Protein AF-A0A7S1GT91-F1 (afdb_monomer)

Foldseek 3Di:
DEDEAEDAAEQVVQADPLDGNLVVLLVVLLVVLVVLLVCLVPPDDPDVVHNVNCQQQVHYYYHYDCLVVSCVSNVHDCPDQVSVVVVVSSVVSNVVSNVVSLVVCCVVPNHHNPPPPDCNVCVPLQVVCVVVVNDDPVSVLVCVVVVNQPCPPVPDDPVSNVVRDDLQRDDQLVLLVVLLVCQVVPPAADARAHEDQDDDPVVVVVQQVSSVVSVHPDSHRHYHYHDPDDDDHDDPDPPVVVVVVVVVVVPDDDDDDDDDDDDDDPPDD

Sequence (269 aa):
VAVCNLASIGLPMFVTDGQFDHDKLCEVTKVVTRNLNKVIDINYYPVPEARKSNMRHRPIGIGVQGLADVFMKMRMPFDSEPAKKLNREIMETIYYASCFASNELAQKLGHYESYEGSPASKGILLKELTDLGLWNSKMKNRILADKGSVQNIPEIPADVKEIYKTVWELKMRTLIDMAADRGAFIDQSQSLNLFLAAPDMAKLTSMHFYAWGKGLKTGCYYLRTRPAVDAIKFTVEHSKLVEVKEARSASATPDASARAAQRSWSDLE

Secondary structure (DSSP, 8-state):
----EEEEEEGGGGEETTEE-HHHHHHHHHHHHHHHHHHHHH---SSHHHHHHHHHH--EEEEEE-HHHHHHHTT--TTSHHHHHHHHHHHHHHHHHHHHHHHHHHHHH---TT-TTSHHHHTHHHHHHHHTT--SHHHHHHHHHTTT--TT-TTS-HHHHHHT--TTTS-HHHHHHHHHHHHTT-SS-----EEESS--HHHHHHHHHHHHHTT-S-S-S-EEE--SSPPP---S-THHHHHHHHHHHTT-PPP---------TTS--

InterPro domains:
  IPR000788 Ribonucleotide reductase large subunit, C-terminal [PF02867] (1-125)
  IPR000788 Ribonucleotide reductase large subunit, C-terminal [PR01183] (20-43)
  IPR000788 Ribonucleotide reductase large subunit, C-terminal [PR01183] (58-80)
  IPR000788 Ribonucleotide reductase large subunit, C-terminal [PR01183] (86-109)
  IPR039718 Ribonucleoside-diphosphate reductase large subunit [PTHR11573] (2-125)

Organism: Hemiselmis andersenii (NCBI:txid464988)

Solvent-accessible surface area (backbone atoms only — not comparable to full-atom values): 16158 Å² total; per-residue (Å²): 78,90,57,73,42,76,51,67,47,64,48,48,80,36,55,55,98,61,41,76,42,61,68,58,48,25,56,51,32,27,50,50,44,54,50,42,58,49,44,70,75,72,56,86,59,98,43,71,51,33,44,53,40,31,65,33,61,60,53,69,42,82,50,71,40,50,65,68,56,36,30,58,66,48,73,35,56,81,89,34,70,70,36,55,50,49,56,49,51,54,52,50,39,42,51,52,23,34,54,50,40,50,48,56,44,26,76,74,74,50,66,49,75,62,36,76,89,31,71,80,67,56,44,51,70,65,49,52,34,45,76,70,70,57,63,46,75,67,46,55,52,46,32,56,73,52,70,67,36,47,77,87,42,84,89,57,54,68,72,58,35,67,73,52,58,42,75,82,72,52,60,61,64,59,57,45,50,59,47,33,65,56,43,79,78,44,92,74,72,58,89,36,70,44,65,33,54,70,80,45,72,69,62,53,50,51,50,43,54,49,23,47,75,57,67,37,82,42,54,62,64,48,81,47,72,46,76,88,68,77,78,88,74,92,64,90,70,72,76,73,54,52,62,60,51,56,61,59,63,74,74,64,82,87,83,91,78,92,75,92,73,93,79,68,96,78,83,77,126

Structure (mmCIF, N/CA/C/O backbone):
data_AF-A0A7S1GT91-F1
#
_entry.id   AF-A0A7S1GT91-F1
#
loop_
_atom_site.group_PDB
_atom_site.id
_atom_site.type_symbol
_atom_site.label_atom_id
_atom_site.label_alt_id
_atom_site.label_comp_id
_atom_site.label_asym_id
_atom_site.label_entity_id
_atom_site.label_seq_id
_atom_site.pdbx_PDB_ins_code
_atom_site.Cartn_x
_atom_site.Cartn_y
_atom_site.Cartn_z
_atom_site.occupancy
_atom_site.B_iso_or_equiv
_atom_site.auth_seq_id
_atom_site.auth_comp_id
_atom_site.auth_asym_id
_atom_site.auth_atom_id
_atom_site.pdbx_PDB_model_num
ATOM 1 N N . VAL A 1 1 ? 14.424 2.613 -14.605 1.00 81.12 1 VAL A N 1
ATOM 2 C CA . VAL A 1 1 ? 13.443 3.697 -14.357 1.00 81.12 1 VAL A CA 1
ATOM 3 C C . VAL A 1 1 ? 12.123 3.050 -13.984 1.00 81.12 1 VAL A C 1
ATOM 5 O O . VAL A 1 1 ? 11.686 2.194 -14.739 1.00 81.12 1 VAL A O 1
ATOM 8 N N . ALA A 1 2 ? 11.531 3.372 -12.832 1.00 80.25 2 ALA A N 1
ATOM 9 C CA . ALA A 1 2 ? 10.236 2.803 -12.452 1.00 80.25 2 ALA A CA 1
ATOM 10 C C . ALA A 1 2 ? 9.109 3.398 -13.312 1.00 80.25 2 ALA A C 1
ATOM 12 O O . ALA A 1 2 ? 9.127 4.589 -13.617 1.00 80.25 2 ALA A O 1
ATOM 13 N N . VAL A 1 3 ? 8.137 2.571 -13.688 1.00 82.06 3 VAL A N 1
ATOM 14 C CA . VAL A 1 3 ? 6.946 2.958 -14.460 1.00 82.06 3 VAL A CA 1
ATOM 15 C C . VAL A 1 3 ? 5.726 2.451 -13.706 1.00 82.06 3 VAL A C 1
ATOM 17 O O . VAL A 1 3 ? 5.809 1.407 -13.073 1.00 82.06 3 VAL A O 1
ATOM 20 N N . CYS A 1 4 ? 4.610 3.174 -13.750 1.00 86.88 4 CYS A N 1
ATOM 21 C CA . CYS A 1 4 ? 3.340 2.720 -13.194 1.00 86.88 4 CYS A CA 1
ATOM 22 C C . CYS A 1 4 ? 2.216 3.028 -14.185 1.00 86.88 4 CYS A C 1
ATOM 24 O O . CYS A 1 4 ? 2.160 4.132 -14.726 1.00 86.88 4 CYS A O 1
ATOM 26 N N . ASN A 1 5 ? 1.329 2.060 -14.414 1.00 87.44 5 ASN A N 1
ATOM 27 C CA . ASN A 1 5 ? 0.155 2.230 -15.269 1.00 87.44 5 ASN A CA 1
ATOM 28 C C . ASN A 1 5 ? -1.061 2.558 -14.403 1.00 87.44 5 ASN A C 1
ATOM 30 O O . ASN A 1 5 ? -1.378 1.793 -13.490 1.00 87.44 5 ASN A O 1
ATOM 34 N N . LEU A 1 6 ? -1.729 3.678 -14.685 1.00 89.69 6 LEU A N 1
ATOM 35 C CA . LEU A 1 6 ? -2.785 4.230 -13.836 1.00 89.69 6 LEU A CA 1
ATOM 36 C C . LEU A 1 6 ? -4.164 4.145 -14.499 1.00 89.69 6 LEU A C 1
ATOM 38 O O . LEU A 1 6 ? -4.305 4.416 -15.689 1.00 89.69 6 LEU A O 1
ATOM 42 N N . ALA A 1 7 ? -5.191 3.841 -13.709 1.00 92.88 7 ALA A N 1
ATOM 43 C CA . ALA A 1 7 ? -6.596 4.048 -14.066 1.00 92.88 7 ALA A CA 1
ATOM 44 C C . ALA A 1 7 ? -7.383 4.550 -12.849 1.00 92.88 7 ALA A C 1
ATOM 46 O O . ALA A 1 7 ? -6.975 4.321 -11.711 1.00 92.88 7 ALA A O 1
ATOM 47 N N . SER A 1 8 ? -8.517 5.215 -13.081 1.00 91.88 8 SER A N 1
ATOM 48 C CA . SER A 1 8 ? -9.401 5.704 -12.018 1.00 91.88 8 SER A CA 1
ATOM 49 C C . SER A 1 8 ? -10.828 5.200 -12.205 1.00 91.88 8 SER A C 1
ATOM 51 O O . SER A 1 8 ? -11.402 5.325 -13.287 1.00 91.88 8 SER A O 1
ATOM 53 N N . ILE A 1 9 ? -11.406 4.639 -11.144 1.00 94.75 9 ILE A N 1
ATOM 54 C CA . ILE A 1 9 ? -12.776 4.126 -11.128 1.00 94.75 9 ILE A CA 1
ATOM 55 C C . ILE A 1 9 ? -13.740 5.249 -10.724 1.00 94.75 9 ILE A C 1
ATOM 57 O O . ILE A 1 9 ? -13.599 5.856 -9.661 1.00 94.75 9 ILE A O 1
ATOM 61 N N . GLY A 1 10 ? -14.734 5.523 -11.573 1.00 96.69 10 GLY A N 1
ATOM 62 C CA . GLY A 1 10 ? -15.800 6.486 -11.290 1.00 96.69 10 GLY A CA 1
ATOM 63 C C . GLY A 1 10 ? -16.817 5.925 -10.303 1.00 96.69 10 GLY A C 1
ATOM 64 O O . GLY A 1 10 ? -17.758 5.251 -10.711 1.00 96.69 10 GLY A O 1
ATOM 65 N N . LEU A 1 11 ? -16.640 6.220 -9.013 1.00 94.88 11 LEU A N 1
ATOM 66 C CA . LEU A 1 11 ? -17.465 5.668 -7.935 1.00 94.88 11 LEU A CA 1
ATOM 67 C C . LEU A 1 11 ? -18.978 5.970 -8.034 1.00 94.88 11 LEU A C 1
ATOM 69 O O . LEU A 1 11 ? -19.768 5.123 -7.620 1.00 94.88 11 LEU A O 1
ATOM 73 N N . PRO A 1 12 ? -19.433 7.107 -8.599 1.00 95.56 12 PRO A N 1
ATOM 74 C CA . PRO A 1 12 ? -20.866 7.391 -8.710 1.00 95.56 12 PRO A CA 1
ATOM 75 C C . PRO A 1 12 ? -21.654 6.393 -9.563 1.00 95.56 12 PRO A C 1
ATOM 77 O O . PRO A 1 12 ? -22.876 6.339 -9.439 1.00 95.56 12 PRO A O 1
ATOM 80 N N . MET A 1 13 ? -20.973 5.613 -10.411 1.00 96.31 13 MET A N 1
ATOM 81 C CA . MET A 1 13 ? -21.585 4.586 -11.261 1.00 96.31 13 MET A CA 1
ATOM 82 C C . MET A 1 13 ? -22.059 3.356 -10.483 1.00 96.31 13 MET A C 1
ATOM 84 O O . MET A 1 13 ? -22.807 2.553 -11.029 1.00 96.31 13 MET A O 1
ATOM 88 N N . PHE A 1 14 ? -21.626 3.204 -9.231 1.00 97.12 14 PHE A N 1
ATOM 89 C CA . PHE A 1 14 ? -22.001 2.083 -8.365 1.00 97.12 14 PHE A CA 1
ATOM 90 C C . PHE A 1 14 ? -23.089 2.471 -7.363 1.00 97.12 14 PHE A C 1
ATOM 92 O O . PHE A 1 14 ? -23.344 1.722 -6.431 1.00 97.12 14 PHE A O 1
ATOM 99 N N . VAL A 1 15 ? -23.712 3.644 -7.515 1.00 95.56 15 VAL A N 1
ATOM 100 C CA . VAL A 1 15 ? -24.823 4.063 -6.656 1.00 95.56 15 VAL A CA 1
ATOM 101 C C . VAL A 1 15 ? -26.141 3.901 -7.398 1.00 95.56 15 VAL A C 1
ATOM 103 O O . VAL A 1 15 ? -26.399 4.632 -8.357 1.00 95.56 15 VAL A O 1
ATOM 106 N N . THR A 1 16 ? -26.992 3.009 -6.895 1.00 93.25 16 THR A N 1
ATOM 107 C CA . THR A 1 16 ? -28.337 2.741 -7.422 1.00 93.25 16 THR A CA 1
ATOM 108 C C . THR A 1 16 ? -29.334 2.845 -6.276 1.00 93.25 16 THR A C 1
ATOM 110 O O . THR A 1 16 ? -29.126 2.246 -5.225 1.00 93.25 16 THR A O 1
ATOM 113 N N . ASP A 1 17 ? -30.375 3.665 -6.438 1.00 91.75 17 ASP A N 1
ATOM 114 C CA . ASP A 1 17 ? -31.446 3.858 -5.445 1.00 91.75 17 ASP A CA 1
ATOM 115 C C . ASP A 1 17 ? -30.950 4.147 -4.012 1.00 91.75 17 ASP A C 1
ATOM 117 O O . ASP A 1 17 ? -31.510 3.696 -3.015 1.00 91.75 17 ASP A O 1
ATOM 121 N N . GLY A 1 18 ? -29.861 4.919 -3.905 1.00 87.75 18 GLY A N 1
ATOM 122 C CA . GLY A 1 18 ? -29.253 5.300 -2.625 1.00 87.75 18 GLY A CA 1
ATOM 123 C C . GLY A 1 18 ? -28.401 4.210 -1.963 1.00 87.75 18 GLY A C 1
ATOM 124 O O . GLY A 1 18 ? -27.900 4.432 -0.862 1.00 87.75 18 GLY A O 1
ATOM 125 N N . GLN A 1 19 ? -28.194 3.068 -2.621 1.00 92.75 19 GLN A N 1
ATOM 126 C CA . GLN A 1 19 ? -27.323 1.982 -2.171 1.00 92.75 19 GLN A CA 1
ATOM 127 C C . GLN A 1 19 ? -26.039 1.921 -3.001 1.00 92.75 19 GLN A C 1
ATOM 129 O O . GLN A 1 19 ? -26.043 2.258 -4.184 1.00 92.75 19 GLN A O 1
ATOM 134 N N . PHE A 1 20 ? -24.939 1.495 -2.376 1.00 95.44 20 PHE A N 1
ATOM 135 C CA . PHE A 1 20 ? -23.652 1.315 -3.046 1.00 95.44 20 PHE A CA 1
ATOM 136 C C . PHE A 1 20 ? -23.430 -0.161 -3.401 1.00 95.44 20 PHE A C 1
ATOM 138 O O . PHE A 1 20 ? -23.469 -1.025 -2.526 1.00 95.44 20 PHE A O 1
ATOM 145 N N . ASP A 1 21 ? -23.166 -0.443 -4.672 1.00 97.25 21 ASP A N 1
ATOM 146 C CA . ASP A 1 21 ? -22.980 -1.786 -5.218 1.00 97.25 21 ASP A CA 1
ATOM 147 C C . ASP A 1 21 ? -21.502 -2.216 -5.161 1.00 97.25 21 ASP A C 1
ATOM 149 O O . ASP A 1 21 ? -20.688 -1.941 -6.053 1.00 97.25 21 ASP A O 1
ATOM 153 N N . HIS A 1 22 ? -21.144 -2.894 -4.068 1.00 92.06 22 HIS A N 1
ATOM 154 C CA . HIS A 1 22 ? -19.799 -3.432 -3.858 1.00 92.06 22 HIS A CA 1
ATOM 155 C C . HIS A 1 22 ? -19.465 -4.599 -4.794 1.00 92.06 22 HIS A C 1
ATOM 157 O O . HIS A 1 22 ? -18.304 -4.747 -5.188 1.00 92.06 22 HIS A O 1
ATOM 163 N N . ASP A 1 23 ? -20.456 -5.396 -5.190 1.00 92.44 23 ASP A N 1
ATOM 164 C CA . ASP A 1 23 ? -20.245 -6.544 -6.072 1.00 92.44 23 ASP A CA 1
ATOM 165 C C . ASP A 1 23 ? -19.861 -6.061 -7.470 1.00 92.44 23 ASP A C 1
ATOM 167 O O . ASP A 1 23 ? -18.847 -6.489 -8.036 1.00 92.44 23 ASP A O 1
ATOM 171 N N . LYS A 1 24 ? -20.574 -5.056 -7.986 1.00 96.94 24 LYS A N 1
ATOM 172 C CA . LYS A 1 24 ? -20.235 -4.427 -9.259 1.00 96.94 24 LYS A CA 1
ATOM 173 C C . LYS A 1 24 ? -18.894 -3.701 -9.212 1.00 96.94 24 LYS A C 1
ATOM 175 O O . LYS A 1 24 ? -18.119 -3.793 -10.170 1.00 96.94 24 LYS A O 1
ATOM 180 N N . LEU A 1 25 ? -18.572 -3.019 -8.109 1.00 96.94 25 LEU A N 1
ATOM 181 C CA . LEU A 1 25 ? -17.253 -2.405 -7.919 1.00 96.94 25 LEU A CA 1
ATOM 182 C C . LEU A 1 25 ? -16.132 -3.456 -7.963 1.00 96.94 25 LEU A C 1
ATOM 184 O O . LEU A 1 25 ? -15.092 -3.232 -8.595 1.00 96.94 25 LEU A O 1
ATOM 188 N N . CYS A 1 26 ? -16.346 -4.606 -7.322 1.00 90.56 26 CYS A N 1
ATOM 189 C CA . CYS A 1 26 ? -15.425 -5.737 -7.336 1.00 90.56 26 CYS A CA 1
ATOM 190 C C . CYS A 1 26 ? -15.213 -6.261 -8.766 1.00 90.56 26 CYS A C 1
ATOM 192 O O . CYS A 1 26 ? -14.070 -6.362 -9.219 1.00 90.56 26 CYS A O 1
ATOM 194 N N . GLU A 1 27 ? -16.291 -6.521 -9.515 1.00 96.44 27 GLU A N 1
ATOM 195 C CA . GLU A 1 27 ? -16.220 -6.957 -10.916 1.00 96.44 27 GLU A CA 1
ATOM 196 C C . GLU A 1 27 ? -15.420 -5.986 -11.789 1.00 96.44 27 GLU A C 1
ATOM 198 O O . GLU A 1 27 ? -14.489 -6.392 -12.495 1.00 96.44 27 GLU A O 1
ATOM 203 N N . VAL A 1 28 ? -15.752 -4.693 -11.721 1.00 97.94 28 VAL A N 1
ATOM 204 C CA . VAL A 1 28 ? -15.101 -3.658 -12.532 1.00 97.94 28 VAL A CA 1
ATOM 205 C C . VAL A 1 28 ? -13.631 -3.524 -12.155 1.00 97.94 28 VAL A C 1
ATOM 207 O O . VAL A 1 28 ? -12.779 -3.443 -13.040 1.00 97.94 28 VAL A O 1
ATOM 210 N N . THR A 1 29 ? -13.299 -3.582 -10.865 1.00 96.12 29 THR A N 1
ATOM 211 C CA . THR A 1 29 ? -11.906 -3.509 -10.416 1.00 96.12 29 THR A CA 1
ATOM 212 C C . THR A 1 29 ? -11.090 -4.685 -10.949 1.00 96.12 29 THR A C 1
ATOM 214 O O . THR A 1 29 ? -9.989 -4.471 -11.454 1.00 96.12 29 THR A O 1
ATOM 217 N N . LYS A 1 30 ? -11.635 -5.912 -10.949 1.00 96.56 30 LYS A N 1
ATOM 218 C CA . LYS A 1 30 ? -10.963 -7.072 -11.566 1.00 96.56 30 LYS A CA 1
ATOM 219 C C . LYS A 1 30 ? -10.689 -6.842 -13.056 1.00 96.56 30 LYS A C 1
ATOM 221 O O . LYS A 1 30 ? -9.624 -7.210 -13.551 1.00 96.56 30 LYS A O 1
ATOM 226 N N . VAL A 1 31 ? -11.625 -6.232 -13.787 1.00 98.19 31 VAL A N 1
ATOM 227 C CA . VAL A 1 31 ? -11.424 -5.866 -15.202 1.00 98.19 31 VAL A CA 1
ATOM 228 C C . VAL A 1 31 ? -10.312 -4.825 -15.346 1.00 98.19 31 VAL A C 1
ATOM 230 O O . VAL A 1 31 ? -9.402 -5.024 -16.151 1.00 98.19 31 VAL A O 1
ATOM 233 N N . VAL A 1 32 ? -10.330 -3.762 -14.538 1.00 97.75 32 VAL A N 1
ATOM 234 C CA . VAL A 1 32 ? -9.299 -2.711 -14.548 1.00 97.75 32 VAL A CA 1
ATOM 235 C C . VAL A 1 32 ? -7.914 -3.288 -14.249 1.00 97.75 32 VAL A C 1
ATOM 237 O O . VAL A 1 32 ? -6.975 -3.002 -14.988 1.00 97.75 32 VAL A O 1
ATOM 240 N N . THR A 1 33 ? -7.780 -4.163 -13.247 1.00 96.25 33 THR A N 1
ATOM 241 C CA . THR A 1 33 ? -6.522 -4.861 -12.935 1.00 96.25 33 THR A CA 1
ATOM 242 C C . THR A 1 33 ? -5.977 -5.622 -14.142 1.00 96.25 33 THR A C 1
ATOM 244 O O . THR A 1 33 ? -4.800 -5.489 -14.480 1.00 96.25 33 THR A O 1
ATOM 247 N N . ARG A 1 34 ? -6.828 -6.384 -14.842 1.00 98.00 34 ARG A N 1
ATOM 248 C CA . ARG A 1 34 ? -6.418 -7.131 -16.042 1.00 98.00 34 ARG A CA 1
ATOM 249 C C . ARG A 1 34 ? -6.035 -6.203 -17.191 1.00 98.00 34 ARG A C 1
ATOM 251 O O . ARG A 1 34 ? -5.061 -6.482 -17.887 1.00 98.00 34 ARG A O 1
ATOM 258 N N . ASN A 1 35 ? -6.763 -5.105 -17.377 1.00 97.88 35 ASN A N 1
ATOM 259 C CA . ASN A 1 35 ? -6.459 -4.118 -18.410 1.00 97.88 35 ASN A CA 1
ATOM 260 C C . ASN A 1 35 ? -5.109 -3.44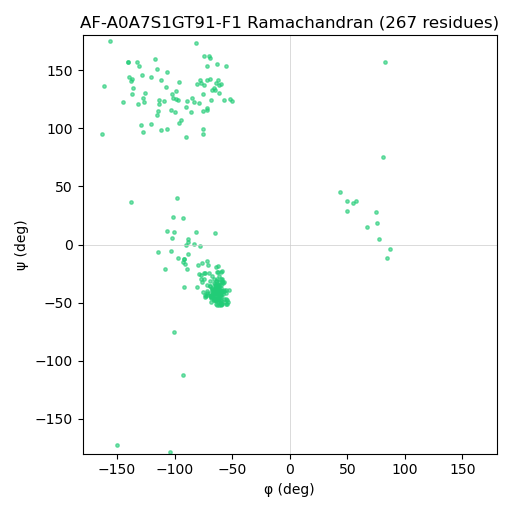7 -18.150 1.00 97.88 35 ASN A C 1
ATOM 262 O O . ASN A 1 35 ? -4.269 -3.428 -19.043 1.00 97.88 35 ASN A O 1
ATOM 266 N N . LEU A 1 36 ? -4.858 -2.979 -16.926 1.00 95.88 36 LEU A N 1
ATOM 267 C CA . LEU A 1 36 ? -3.579 -2.370 -16.559 1.00 95.88 36 LEU A CA 1
ATOM 268 C C . LEU A 1 36 ? -2.412 -3.356 -16.688 1.00 95.88 36 LEU A C 1
ATOM 270 O O . LEU A 1 36 ? -1.341 -2.960 -17.144 1.00 95.88 36 LEU A O 1
ATOM 274 N N . ASN A 1 37 ? -2.618 -4.642 -16.373 1.00 96.75 37 ASN A N 1
ATOM 275 C CA . ASN A 1 37 ? -1.595 -5.655 -16.625 1.00 96.75 37 ASN A CA 1
ATOM 276 C C . ASN A 1 37 ? -1.297 -5.820 -18.126 1.00 96.75 37 ASN A C 1
ATOM 278 O O . ASN A 1 37 ? -0.132 -5.924 -18.487 1.00 96.75 37 ASN A O 1
ATOM 282 N N . LYS A 1 38 ? -2.315 -5.796 -18.999 1.00 97.31 38 LYS A N 1
ATOM 283 C CA . LYS A 1 38 ? -2.116 -5.832 -20.462 1.00 97.31 38 LYS A CA 1
ATOM 284 C C . LYS A 1 38 ? -1.391 -4.590 -20.979 1.00 97.31 38 LYS A C 1
ATOM 286 O O . LYS A 1 38 ? -0.580 -4.707 -21.891 1.00 97.31 38 LYS A O 1
ATOM 291 N N . VAL A 1 39 ? -1.656 -3.415 -20.395 1.00 96.94 39 VAL A N 1
ATOM 292 C CA . VAL A 1 39 ? -0.964 -2.167 -20.763 1.00 96.94 39 VAL A CA 1
ATOM 293 C C . VAL A 1 39 ? 0.546 -2.317 -20.593 1.00 96.94 39 VAL A C 1
ATOM 295 O O . VAL A 1 39 ? 1.278 -1.883 -21.473 1.00 96.94 39 VAL A O 1
ATOM 298 N N . ILE A 1 40 ? 1.027 -2.997 -19.543 1.00 95.00 40 ILE A N 1
ATOM 299 C CA . ILE A 1 40 ? 2.468 -3.265 -19.356 1.00 95.00 40 ILE A CA 1
ATOM 300 C C . ILE A 1 40 ? 3.084 -3.914 -20.603 1.00 95.00 40 ILE A C 1
ATOM 302 O O . ILE A 1 40 ? 4.201 -3.558 -20.984 1.00 95.00 40 ILE A O 1
ATOM 306 N N . ASP A 1 41 ? 2.361 -4.824 -21.252 1.00 95.88 41 ASP A N 1
ATOM 307 C CA . ASP A 1 41 ? 2.880 -5.599 -22.377 1.00 95.88 41 ASP A CA 1
ATOM 308 C C . ASP A 1 41 ? 2.852 -4.819 -23.698 1.00 95.88 41 ASP A C 1
ATOM 310 O O . ASP A 1 41 ? 3.783 -4.934 -24.494 1.00 95.88 41 ASP A O 1
ATOM 314 N N . ILE A 1 42 ? 1.816 -4.003 -23.918 1.00 96.25 42 ILE A N 1
ATOM 315 C CA . ILE A 1 42 ? 1.628 -3.251 -25.172 1.00 96.25 42 ILE A CA 1
ATOM 316 C C . ILE A 1 42 ? 2.241 -1.846 -25.152 1.00 96.25 42 ILE A C 1
ATOM 318 O O . ILE A 1 42 ? 2.306 -1.195 -26.193 1.00 96.25 42 ILE A O 1
ATOM 322 N N . ASN A 1 43 ? 2.642 -1.344 -23.980 1.00 94.12 43 ASN A N 1
ATOM 323 C CA . ASN A 1 43 ? 3.128 0.023 -23.843 1.00 94.12 43 ASN A CA 1
ATOM 324 C C . ASN A 1 43 ? 4.420 0.250 -24.645 1.00 94.12 43 ASN A C 1
ATOM 326 O O . ASN A 1 43 ? 5.343 -0.568 -24.622 1.00 94.12 43 ASN A O 1
ATOM 330 N N . TYR A 1 44 ? 4.519 1.411 -25.292 1.00 95.50 44 TYR A N 1
ATOM 331 C CA . TYR A 1 44 ? 5.775 1.884 -25.863 1.00 95.50 44 TYR A CA 1
ATOM 332 C C . TYR A 1 44 ? 6.646 2.469 -24.747 1.00 95.50 44 TYR A C 1
ATOM 334 O O . TYR A 1 44 ? 6.245 3.405 -24.055 1.00 95.50 44 TYR A O 1
ATOM 342 N N . TYR A 1 45 ? 7.847 1.919 -24.564 1.00 95.69 45 TYR A N 1
ATOM 343 C CA . TYR A 1 45 ? 8.792 2.381 -23.550 1.00 95.69 45 TYR A CA 1
ATOM 344 C C . TYR A 1 45 ? 9.852 3.278 -24.196 1.00 95.69 45 TYR A C 1
ATOM 346 O O . TYR A 1 45 ? 10.662 2.762 -24.966 1.00 95.69 45 TYR A O 1
ATOM 354 N N . PRO A 1 46 ? 9.908 4.584 -23.862 1.00 93.25 46 PRO A N 1
ATOM 355 C CA . PRO A 1 46 ? 10.863 5.511 -24.473 1.00 93.25 46 PRO A CA 1
ATOM 356 C C . PRO A 1 46 ? 12.329 5.172 -24.185 1.00 93.25 46 PRO A C 1
ATOM 358 O O . PRO A 1 46 ? 13.210 5.584 -24.932 1.00 93.25 46 PRO A O 1
ATOM 361 N N . VAL A 1 47 ? 12.589 4.443 -23.093 1.00 94.19 47 VAL A N 1
ATOM 362 C CA . VAL A 1 47 ? 13.933 4.038 -22.663 1.00 94.19 47 VAL A CA 1
ATOM 363 C C . VAL A 1 47 ? 13.947 2.568 -22.210 1.00 94.19 47 VAL A C 1
ATOM 365 O O . VAL A 1 47 ? 12.983 2.102 -21.581 1.00 94.19 47 VAL A O 1
ATOM 368 N N . PRO A 1 48 ? 15.013 1.800 -22.499 1.00 94.81 48 PRO A N 1
ATOM 369 C CA . PRO A 1 48 ? 15.078 0.367 -22.195 1.00 94.81 48 PRO A CA 1
ATOM 370 C C . PRO A 1 48 ? 15.013 0.059 -20.690 1.00 94.81 48 PRO A C 1
ATOM 372 O O . PRO A 1 48 ? 14.460 -0.966 -20.286 1.00 94.81 48 PRO A O 1
ATOM 375 N N . GLU A 1 49 ? 15.495 0.958 -19.832 1.00 93.94 49 GLU A N 1
ATOM 376 C CA . GLU A 1 49 ? 15.462 0.835 -18.372 1.00 93.94 49 GLU A CA 1
ATOM 377 C C . GLU A 1 49 ? 14.038 0.900 -17.813 1.00 93.94 49 GLU A C 1
ATOM 379 O O . GLU A 1 49 ? 13.777 0.365 -16.732 1.00 93.94 49 GLU A O 1
ATOM 384 N N . ALA A 1 50 ? 13.131 1.583 -18.518 1.00 91.00 50 ALA A N 1
ATOM 385 C CA . ALA A 1 50 ? 11.714 1.650 -18.180 1.00 91.00 50 ALA A CA 1
ATOM 386 C C . ALA A 1 50 ? 11.028 0.320 -18.513 1.00 91.00 50 ALA A C 1
ATOM 388 O O . ALA A 1 50 ? 10.344 -0.248 -17.660 1.00 91.00 50 ALA A O 1
ATOM 389 N N . ARG A 1 51 ? 11.306 -0.238 -19.702 1.00 94.62 51 ARG A N 1
ATOM 390 C CA . ARG A 1 51 ? 10.817 -1.568 -20.099 1.00 94.62 51 ARG A CA 1
ATOM 391 C C . ARG A 1 51 ? 11.313 -2.649 -19.143 1.00 94.62 51 ARG A C 1
ATOM 393 O O . ARG A 1 51 ? 10.514 -3.436 -18.648 1.00 94.62 51 ARG A O 1
ATOM 400 N N . LYS A 1 52 ? 12.617 -2.661 -18.841 1.00 94.25 52 LYS A N 1
ATOM 401 C CA . LYS A 1 52 ? 13.229 -3.633 -17.920 1.00 94.25 52 LYS A CA 1
ATOM 402 C C . LYS A 1 52 ? 12.563 -3.601 -16.544 1.00 94.25 52 LYS A C 1
ATOM 404 O O . LYS A 1 52 ? 12.223 -4.647 -16.005 1.00 94.25 52 LYS A O 1
ATOM 409 N N . SER A 1 53 ? 12.350 -2.408 -15.987 1.00 92.88 53 SER A N 1
ATOM 410 C CA . SER A 1 53 ? 11.709 -2.259 -14.677 1.00 92.88 53 SER A CA 1
ATOM 411 C C . SER A 1 53 ? 10.248 -2.717 -14.693 1.00 92.88 53 SER A C 1
ATOM 413 O O . SER A 1 53 ? 9.849 -3.498 -13.828 1.00 92.88 53 SER A O 1
ATOM 415 N N . ASN A 1 54 ? 9.461 -2.283 -15.685 1.00 92.81 54 ASN A N 1
ATOM 416 C CA . ASN A 1 54 ? 8.031 -2.589 -15.726 1.00 92.81 54 ASN A CA 1
ATOM 417 C C . ASN A 1 54 ? 7.763 -4.076 -15.994 1.00 92.81 54 ASN A C 1
ATOM 419 O O . ASN A 1 54 ? 6.857 -4.647 -15.399 1.00 92.81 54 ASN A O 1
ATOM 423 N N . MET A 1 55 ? 8.590 -4.733 -16.814 1.00 94.50 55 MET A N 1
ATOM 424 C CA . MET A 1 55 ? 8.478 -6.177 -17.060 1.00 94.50 55 MET A CA 1
ATOM 425 C C . MET A 1 55 ? 8.867 -7.014 -15.835 1.00 94.50 55 MET A C 1
ATOM 427 O O . MET A 1 55 ? 8.227 -8.028 -15.568 1.00 94.50 55 MET A O 1
ATOM 431 N N . ARG A 1 56 ? 9.867 -6.570 -15.059 1.00 91.50 56 ARG A N 1
ATOM 432 C CA . ARG A 1 56 ? 10.349 -7.279 -13.861 1.00 91.50 56 ARG A CA 1
ATOM 433 C C . ARG A 1 56 ? 9.371 -7.209 -12.685 1.00 91.50 56 ARG A C 1
ATOM 435 O O . ARG A 1 56 ? 9.190 -8.194 -11.973 1.00 91.50 56 ARG A O 1
ATOM 442 N N . HIS A 1 57 ? 8.777 -6.038 -12.455 1.00 88.38 57 HIS A N 1
ATOM 443 C CA . HIS A 1 57 ? 7.987 -5.759 -11.245 1.00 88.38 57 HIS A CA 1
ATOM 444 C C . HIS A 1 57 ? 6.480 -5.671 -11.490 1.00 88.38 57 HIS A C 1
ATOM 446 O O . HIS A 1 57 ? 5.702 -5.786 -10.548 1.00 88.38 57 HIS A O 1
ATOM 452 N N . ARG A 1 58 ? 6.076 -5.424 -12.739 1.00 95.44 58 ARG A N 1
ATOM 453 C CA . ARG A 1 58 ? 4.687 -5.298 -13.199 1.00 95.44 58 ARG A CA 1
ATOM 454 C C . ARG A 1 58 ? 3.747 -4.460 -12.301 1.00 95.44 58 ARG A C 1
ATOM 456 O O . ARG A 1 58 ? 2.622 -4.889 -12.043 1.00 95.44 58 ARG A O 1
ATOM 463 N N . PRO A 1 59 ? 4.160 -3.273 -11.810 1.00 88.31 59 PRO A N 1
ATOM 464 C CA . PRO A 1 59 ? 3.318 -2.440 -10.955 1.00 88.31 59 PRO A CA 1
ATOM 465 C C . PRO A 1 59 ? 2.132 -1.826 -11.719 1.00 88.31 59 PRO A C 1
ATOM 467 O O . PRO A 1 59 ? 2.250 -1.370 -12.860 1.00 88.31 59 PRO A O 1
ATOM 470 N N . ILE A 1 60 ? 0.988 -1.745 -11.041 1.00 90.75 60 ILE A N 1
ATOM 471 C CA . ILE A 1 60 ? -0.222 -1.061 -11.513 1.00 90.75 60 ILE A CA 1
ATOM 472 C C . ILE A 1 60 ? -0.760 -0.138 -10.415 1.00 90.75 60 ILE A C 1
ATOM 474 O O . ILE A 1 60 ? -0.552 -0.397 -9.229 1.00 90.75 60 ILE A O 1
ATOM 478 N N . GLY A 1 61 ? -1.472 0.920 -10.798 1.00 87.00 61 GLY A N 1
ATOM 479 C CA . GLY A 1 61 ? -2.134 1.837 -9.874 1.00 87.00 61 GLY A CA 1
ATOM 480 C C . GLY A 1 61 ? -3.611 2.004 -10.213 1.00 87.00 61 GLY A C 1
ATOM 481 O O . GLY A 1 61 ? -3.966 2.410 -11.318 1.00 87.00 61 GLY A O 1
ATOM 482 N N . ILE A 1 62 ? -4.477 1.706 -9.247 1.00 90.38 62 ILE A N 1
ATOM 483 C CA . ILE A 1 62 ? -5.927 1.879 -9.369 1.00 90.38 62 ILE A CA 1
ATOM 484 C C . ILE A 1 62 ? -6.348 2.961 -8.379 1.00 90.38 62 ILE A C 1
ATOM 486 O O . ILE A 1 62 ? -6.200 2.796 -7.170 1.00 90.38 62 ILE A O 1
ATOM 490 N N . GLY A 1 63 ? -6.827 4.081 -8.909 1.00 84.31 63 GLY A N 1
ATOM 491 C CA . GLY A 1 63 ? -7.399 5.188 -8.154 1.00 84.31 63 GLY A CA 1
ATOM 492 C C . GLY A 1 63 ? -8.923 5.217 -8.236 1.00 84.31 63 GLY A C 1
ATOM 493 O O . GLY A 1 63 ? -9.558 4.383 -8.884 1.00 84.31 63 GLY A O 1
ATOM 494 N N . VAL A 1 64 ? -9.508 6.225 -7.596 1.00 87.50 64 VAL A N 1
ATOM 495 C CA . VAL A 1 64 ? -10.949 6.487 -7.612 1.00 87.50 64 VAL A CA 1
ATOM 496 C C . VAL A 1 64 ? -11.224 7.959 -7.883 1.00 87.50 64 VAL A C 1
ATOM 498 O O . VAL A 1 64 ? -10.385 8.820 -7.619 1.00 87.50 64 VAL A O 1
ATOM 501 N N . GLN A 1 65 ? -12.421 8.250 -8.377 1.00 86.62 65 GLN A N 1
ATOM 502 C CA . GLN A 1 65 ? -12.937 9.604 -8.562 1.00 86.62 65 GLN A CA 1
ATOM 503 C C . GLN A 1 65 ? -14.424 9.665 -8.191 1.00 86.62 65 GLN A C 1
ATOM 505 O O . GLN A 1 65 ? -15.116 8.646 -8.213 1.00 86.62 65 GLN A O 1
ATOM 510 N N . GLY A 1 66 ? -14.911 10.860 -7.846 1.00 84.62 66 GLY A N 1
ATOM 511 C CA . GLY A 1 66 ? -16.325 11.098 -7.530 1.00 84.62 66 GLY A CA 1
ATOM 512 C C . GLY A 1 66 ? -16.784 10.588 -6.158 1.00 84.62 66 GLY A C 1
ATOM 513 O O . GLY A 1 66 ? -17.945 10.231 -5.995 1.00 84.62 66 GLY A O 1
ATOM 514 N N . LEU A 1 67 ? -15.895 10.515 -5.158 1.00 81.38 67 LEU A N 1
ATOM 515 C CA . LEU A 1 67 ? -16.275 10.087 -3.800 1.00 81.38 67 LEU A CA 1
ATOM 516 C C . LEU A 1 67 ? -17.273 11.056 -3.137 1.00 81.38 67 LEU A C 1
ATOM 518 O O . LEU A 1 67 ? -18.207 10.620 -2.471 1.00 81.38 67 LEU A O 1
ATOM 522 N N . ALA A 1 68 ? -17.101 12.365 -3.342 1.00 66.25 68 ALA A N 1
ATOM 523 C CA . ALA A 1 68 ? -18.034 13.368 -2.830 1.00 66.25 68 ALA A CA 1
ATOM 524 C C . ALA A 1 68 ? -19.436 13.186 -3.436 1.00 66.25 68 ALA A C 1
ATOM 526 O O . ALA A 1 68 ? -20.428 13.187 -2.711 1.00 66.25 68 ALA A O 1
ATOM 527 N N . ASP A 1 69 ? -19.509 12.950 -4.746 1.00 78.31 69 ASP A N 1
ATOM 528 C CA . ASP A 1 69 ? -20.746 12.698 -5.484 1.00 78.31 69 ASP A CA 1
ATOM 529 C C . ASP A 1 69 ? -21.468 11.433 -4.998 1.00 78.31 69 ASP A C 1
ATOM 531 O O . ASP A 1 69 ? -22.696 11.417 -4.928 1.00 78.31 69 ASP A O 1
ATOM 535 N N . VAL A 1 70 ? -20.727 10.383 -4.620 1.00 87.50 70 VAL A N 1
ATOM 536 C CA . VAL A 1 70 ? -21.297 9.185 -3.980 1.00 87.50 70 VAL A CA 1
ATOM 537 C C . VAL A 1 70 ? -21.999 9.556 -2.682 1.00 87.50 70 VAL A C 1
ATOM 539 O O . VAL A 1 70 ? -23.168 9.220 -2.505 1.00 87.50 70 VAL A O 1
ATOM 542 N N . PHE A 1 71 ? -21.328 10.290 -1.793 1.00 80.81 71 PHE A N 1
ATOM 543 C CA . PHE A 1 71 ? -21.935 10.694 -0.526 1.00 80.81 71 PHE A CA 1
ATOM 544 C C . PHE A 1 71 ? -23.150 11.599 -0.735 1.00 80.81 71 PHE A C 1
ATOM 546 O O . PHE A 1 71 ? -24.169 11.408 -0.076 1.00 80.81 71 PHE A O 1
ATOM 553 N N . MET A 1 72 ? -23.104 12.508 -1.713 1.00 75.38 72 MET A N 1
ATOM 554 C CA . MET A 1 72 ? -24.261 13.327 -2.084 1.00 75.38 72 MET A CA 1
ATOM 555 C C . MET A 1 72 ? -25.435 12.472 -2.581 1.00 75.38 72 MET A C 1
ATOM 557 O O . MET A 1 72 ? -26.560 12.642 -2.104 1.00 75.38 72 MET A O 1
ATOM 561 N N . LYS A 1 73 ? -25.184 11.520 -3.491 1.00 85.12 73 LYS A N 1
ATOM 562 C CA . LYS A 1 73 ? -26.201 10.590 -4.019 1.00 85.12 73 LYS A CA 1
ATOM 563 C C . LYS A 1 73 ? -26.808 9.712 -2.926 1.00 85.12 73 LYS A C 1
ATOM 565 O O . LYS A 1 73 ? -28.001 9.430 -2.968 1.00 85.12 73 LYS A O 1
ATOM 570 N N . MET A 1 74 ? -26.010 9.329 -1.936 1.00 89.50 74 MET A N 1
ATOM 571 C CA . MET A 1 74 ? -26.439 8.520 -0.793 1.00 89.50 74 MET A CA 1
ATOM 572 C C . MET A 1 74 ? -26.970 9.353 0.382 1.00 89.50 74 MET A C 1
ATOM 574 O O . MET A 1 74 ? -27.283 8.795 1.430 1.00 89.50 74 MET A O 1
ATOM 578 N N . ARG A 1 75 ? -27.084 10.683 0.223 1.00 89.69 75 ARG A N 1
ATOM 579 C CA . ARG A 1 75 ? -27.538 11.624 1.265 1.00 89.69 75 ARG A CA 1
ATOM 580 C C . ARG A 1 75 ? -26.728 11.523 2.567 1.00 89.69 75 ARG A C 1
ATOM 582 O O . ARG A 1 75 ? -27.264 11.700 3.657 1.00 89.69 75 ARG A O 1
ATOM 589 N N . MET A 1 76 ? -25.428 11.269 2.451 1.00 84.94 76 MET A N 1
ATOM 590 C CA . MET A 1 76 ? -24.497 11.174 3.573 1.00 84.94 76 MET A CA 1
ATOM 591 C C . MET A 1 76 ? -23.679 12.468 3.698 1.00 84.94 76 MET A C 1
ATOM 593 O O . MET A 1 76 ? -23.024 12.864 2.732 1.00 84.94 76 MET A O 1
ATOM 597 N N . PRO A 1 77 ? -23.646 13.125 4.872 1.00 76.69 77 PRO A N 1
ATOM 598 C CA . PRO A 1 77 ? -22.639 14.144 5.149 1.00 76.69 77 PRO A CA 1
ATOM 599 C C . PRO A 1 77 ? -21.241 13.528 5.050 1.00 76.69 77 PRO A C 1
ATOM 601 O O . PRO A 1 77 ? -21.018 12.411 5.523 1.00 76.69 77 PRO A O 1
ATOM 604 N N . PHE A 1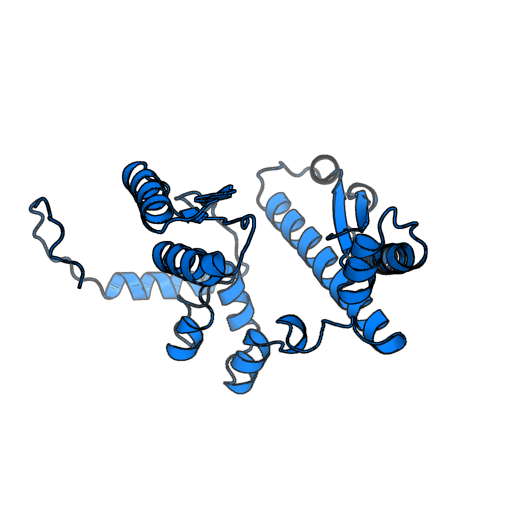 78 ? -20.299 14.241 4.436 1.00 64.06 78 PHE A N 1
ATOM 605 C CA . PHE A 1 78 ? -18.956 13.722 4.147 1.00 64.06 78 PHE A CA 1
ATOM 606 C C . PHE A 1 78 ? -18.204 13.283 5.419 1.00 64.06 78 PHE A C 1
ATOM 608 O O . PHE A 1 78 ? -17.424 12.333 5.404 1.00 64.06 78 PHE A O 1
ATOM 615 N N . ASP A 1 79 ? -18.456 13.963 6.535 1.00 70.88 79 ASP A N 1
ATOM 616 C CA . ASP A 1 79 ? -17.864 13.740 7.854 1.00 70.88 79 ASP A CA 1
ATOM 617 C C . ASP A 1 79 ? -18.653 12.756 8.740 1.00 70.88 79 ASP A C 1
ATOM 619 O O . ASP A 1 79 ? -18.219 12.440 9.853 1.00 70.88 79 ASP A O 1
ATOM 623 N N . SER A 1 80 ? -19.775 12.226 8.243 1.00 73.75 80 SER A N 1
ATOM 624 C CA . SER A 1 80 ? -20.622 11.282 8.974 1.00 73.75 80 SER A CA 1
ATOM 625 C C . SER A 1 80 ? -19.989 9.892 9.108 1.00 73.75 80 SER A C 1
ATOM 627 O O . SER A 1 80 ? -19.198 9.444 8.274 1.00 73.75 80 SER A O 1
ATOM 629 N N . GLU A 1 81 ? -20.370 9.156 10.153 1.00 83.62 81 GLU A N 1
ATOM 630 C CA . GLU A 1 81 ? -19.915 7.774 10.353 1.00 83.62 81 GLU A CA 1
ATOM 631 C C . GLU A 1 81 ? -20.295 6.817 9.210 1.00 83.62 81 GLU A C 1
ATOM 633 O O . GLU A 1 81 ? -19.435 6.033 8.797 1.00 83.62 81 GLU A O 1
ATOM 638 N N . PRO A 1 82 ? -21.505 6.896 8.616 1.00 79.19 82 PRO A N 1
ATOM 639 C CA . PRO A 1 82 ? -21.831 6.138 7.410 1.00 79.19 82 PRO A CA 1
ATOM 640 C C . PRO A 1 82 ? -20.892 6.433 6.231 1.00 79.19 82 PRO A C 1
ATOM 642 O O . PRO A 1 82 ? -20.422 5.492 5.594 1.00 79.19 82 PRO A O 1
ATOM 645 N N . ALA A 1 83 ? -20.537 7.701 5.985 1.00 72.00 83 ALA A N 1
ATOM 646 C CA . ALA A 1 83 ? -19.595 8.067 4.922 1.00 72.00 83 ALA A CA 1
ATOM 647 C C . ALA A 1 83 ? -18.182 7.514 5.185 1.00 72.00 83 ALA A C 1
ATOM 649 O O . ALA A 1 83 ? -17.537 6.970 4.284 1.00 72.00 83 ALA A O 1
ATOM 650 N N . LYS A 1 84 ? -17.709 7.566 6.440 1.00 71.88 84 LYS A N 1
ATOM 651 C CA . LYS A 1 84 ? -16.421 6.970 6.846 1.00 71.88 84 LYS A CA 1
ATOM 652 C C . LYS A 1 84 ? -16.404 5.450 6.675 1.00 71.88 84 LYS A C 1
ATOM 654 O O . LYS A 1 84 ? -15.378 4.899 6.260 1.00 71.88 84 LYS A O 1
ATOM 659 N N . LYS A 1 85 ? -17.509 4.776 7.013 1.00 79.69 85 LYS A N 1
ATOM 660 C CA . LYS A 1 85 ? -17.689 3.327 6.836 1.00 79.69 85 LYS A CA 1
ATOM 661 C C . LYS A 1 85 ? -17.650 2.966 5.353 1.00 79.69 85 LYS A C 1
ATOM 663 O O . LYS A 1 85 ? -16.792 2.179 4.961 1.00 79.69 85 LYS A O 1
ATOM 668 N N . LEU A 1 86 ? -18.457 3.637 4.535 1.00 79.12 86 LEU A N 1
ATOM 669 C CA . LEU A 1 86 ? -18.517 3.404 3.095 1.00 79.12 86 LEU A CA 1
ATOM 670 C C . LEU A 1 86 ? -17.170 3.657 2.403 1.00 79.12 86 LEU A C 1
ATOM 672 O O . LEU A 1 86 ? -16.726 2.844 1.599 1.00 79.12 86 LEU A O 1
ATOM 676 N N . ASN A 1 87 ? -16.457 4.732 2.759 1.00 78.81 87 ASN A N 1
ATOM 677 C CA . ASN A 1 87 ? -15.107 4.985 2.244 1.00 78.81 87 ASN A CA 1
ATOM 678 C C . ASN A 1 87 ? -14.154 3.804 2.500 1.00 78.81 87 ASN A C 1
ATOM 680 O O . ASN A 1 87 ? -13.366 3.435 1.630 1.00 78.81 87 ASN A O 1
ATOM 684 N N . ARG A 1 88 ? -14.220 3.201 3.695 1.00 74.12 88 ARG A N 1
ATOM 685 C CA . ARG A 1 88 ? -13.399 2.034 4.037 1.00 74.12 88 ARG A CA 1
ATOM 686 C C . ARG A 1 88 ? -13.790 0.821 3.200 1.00 74.12 88 ARG A C 1
ATOM 688 O O . ARG A 1 88 ? -12.905 0.171 2.655 1.00 74.12 88 ARG A O 1
ATOM 695 N N . GLU A 1 89 ? -15.086 0.553 3.084 1.00 78.88 89 GLU A N 1
ATOM 696 C CA . GLU A 1 89 ? -15.621 -0.593 2.344 1.00 78.88 89 GLU A CA 1
ATOM 697 C C . GLU A 1 89 ? -15.289 -0.498 0.846 1.00 78.88 89 GLU A C 1
ATOM 699 O O . GLU A 1 89 ? -14.896 -1.494 0.241 1.00 78.88 89 GLU A O 1
ATOM 704 N N . ILE A 1 90 ? -15.346 0.701 0.253 1.00 83.75 90 ILE A N 1
ATOM 705 C CA . ILE A 1 90 ? -14.934 0.949 -1.140 1.00 83.75 90 ILE A CA 1
ATOM 706 C C . ILE A 1 90 ? -13.462 0.574 -1.339 1.00 83.75 90 ILE A C 1
ATOM 708 O O . ILE A 1 90 ? -13.128 -0.185 -2.250 1.00 83.75 90 ILE A O 1
ATOM 712 N N . MET A 1 91 ? -12.575 1.074 -0.474 1.00 81.62 91 MET A N 1
ATOM 713 C CA . MET A 1 91 ? -11.137 0.811 -0.589 1.00 81.62 91 MET A CA 1
ATOM 714 C C . MET A 1 91 ? -10.794 -0.661 -0.324 1.00 81.62 91 MET A C 1
ATOM 716 O O . MET A 1 91 ? -9.948 -1.223 -1.020 1.00 81.62 91 MET A O 1
ATOM 720 N N . GLU A 1 92 ? -11.468 -1.303 0.637 1.00 70.88 92 GLU A N 1
ATOM 721 C CA . GLU A 1 92 ? -11.328 -2.740 0.910 1.00 70.88 92 GLU A CA 1
ATOM 722 C C . GLU A 1 92 ? -11.746 -3.576 -0.305 1.00 70.88 92 GLU A C 1
ATOM 724 O O . GLU A 1 92 ? -11.006 -4.470 -0.719 1.00 70.88 92 GLU A O 1
ATOM 729 N N . THR A 1 93 ? -12.875 -3.225 -0.929 1.00 79.56 93 THR A N 1
ATOM 730 C CA . THR A 1 93 ? -13.385 -3.892 -2.135 1.00 79.56 93 THR A CA 1
ATOM 731 C C . THR A 1 93 ? -12.378 -3.805 -3.281 1.00 79.56 93 THR A C 1
ATOM 733 O O . THR A 1 93 ? -12.060 -4.820 -3.902 1.00 79.56 93 THR A O 1
ATOM 736 N N . ILE A 1 94 ? -11.831 -2.611 -3.543 1.00 79.75 94 ILE A N 1
ATOM 737 C CA . ILE A 1 94 ? -10.851 -2.394 -4.618 1.00 79.75 94 ILE A CA 1
ATOM 738 C C . ILE A 1 94 ? -9.571 -3.191 -4.355 1.00 79.75 94 ILE A C 1
ATOM 740 O O . ILE A 1 94 ? -9.075 -3.883 -5.247 1.00 79.75 94 ILE A O 1
ATOM 744 N N . TYR A 1 95 ? -9.042 -3.133 -3.130 1.00 74.44 95 TYR A N 1
ATOM 745 C CA . TYR A 1 95 ? -7.823 -3.855 -2.778 1.00 74.44 95 TYR A CA 1
ATOM 746 C C . TYR A 1 95 ? -8.006 -5.366 -2.944 1.00 74.44 95 TYR A C 1
ATOM 748 O O . TYR A 1 95 ? -7.252 -5.992 -3.693 1.00 74.44 95 TYR A O 1
ATOM 756 N N . TYR A 1 96 ? -9.057 -5.931 -2.341 1.00 79.38 96 TYR A N 1
ATOM 757 C CA . TYR A 1 96 ? -9.391 -7.347 -2.465 1.00 79.38 96 TYR A CA 1
ATOM 758 C C . TYR A 1 96 ? -9.535 -7.773 -3.931 1.00 79.38 96 TYR A C 1
ATOM 760 O O . TYR A 1 96 ? -8.878 -8.720 -4.365 1.00 79.38 96 TYR A O 1
ATOM 768 N N . ALA A 1 97 ? -10.338 -7.048 -4.715 1.00 77.50 97 ALA A N 1
ATOM 769 C CA . ALA A 1 97 ? -10.577 -7.359 -6.120 1.00 77.50 97 ALA A CA 1
ATOM 770 C C . ALA A 1 97 ? -9.287 -7.313 -6.953 1.00 77.50 97 ALA A C 1
ATOM 772 O O . ALA A 1 97 ? -9.064 -8.187 -7.795 1.00 77.50 97 ALA A O 1
ATOM 773 N N . SER A 1 98 ? -8.416 -6.334 -6.689 1.00 79.62 98 SER A N 1
ATOM 774 C CA . SER A 1 98 ? -7.140 -6.185 -7.390 1.00 79.62 98 SER A CA 1
ATOM 775 C C . SER A 1 98 ? -6.153 -7.311 -7.068 1.00 79.62 98 SER A C 1
ATOM 777 O O . SER A 1 98 ? -5.573 -7.896 -7.984 1.00 79.62 98 SER A O 1
ATOM 779 N N . CYS A 1 99 ? -6.014 -7.689 -5.793 1.00 78.75 99 CYS A N 1
ATOM 780 C CA . CYS A 1 99 ? -5.183 -8.818 -5.377 1.00 78.75 99 CYS A CA 1
ATOM 781 C C . CYS A 1 99 ? -5.729 -10.139 -5.919 1.00 78.75 99 CYS A C 1
ATOM 783 O O . CYS A 1 99 ? -4.959 -10.955 -6.421 1.00 78.75 99 CYS A O 1
ATOM 785 N N . PHE A 1 100 ? -7.050 -10.327 -5.879 1.00 82.00 100 PHE A N 1
ATOM 786 C CA . PHE A 1 100 ? -7.707 -11.513 -6.417 1.00 82.00 100 PHE A CA 1
ATOM 787 C C . PHE A 1 100 ? -7.437 -11.665 -7.919 1.00 82.00 100 PHE A C 1
ATOM 789 O O . PHE A 1 100 ? -6.957 -12.708 -8.355 1.00 82.00 100 PHE A O 1
ATOM 796 N N . ALA A 1 101 ? -7.680 -10.617 -8.712 1.00 87.88 101 ALA A N 1
ATOM 797 C CA . ALA A 1 101 ? -7.414 -10.649 -10.150 1.00 87.88 101 ALA A CA 1
ATOM 798 C C . ALA A 1 101 ? -5.919 -10.810 -10.467 1.00 87.88 101 ALA A C 1
ATOM 800 O O . ALA A 1 101 ? -5.573 -11.510 -11.415 1.00 87.88 101 ALA A O 1
ATOM 801 N N . SER A 1 102 ? -5.033 -10.195 -9.678 1.00 90.00 102 SER A N 1
ATOM 802 C CA . SER A 1 102 ? -3.583 -10.374 -9.812 1.00 90.00 102 SER A CA 1
ATOM 803 C C . SER A 1 102 ? -3.164 -11.826 -9.549 1.00 90.00 102 SER A C 1
ATOM 805 O O . SER A 1 102 ? -2.390 -12.394 -10.315 1.00 90.00 102 SER A O 1
ATOM 807 N N . ASN A 1 103 ? -3.746 -12.472 -8.536 1.00 84.38 103 ASN A N 1
ATOM 808 C CA . ASN A 1 103 ? -3.516 -13.885 -8.249 1.00 84.38 103 ASN A CA 1
ATOM 809 C C . ASN A 1 103 ? -4.034 -14.801 -9.375 1.00 84.38 103 ASN A C 1
ATOM 811 O O . ASN A 1 103 ? -3.324 -15.709 -9.795 1.00 84.38 103 ASN A O 1
ATOM 815 N N . GLU A 1 104 ? -5.224 -14.541 -9.928 1.00 91.81 104 GLU A N 1
ATOM 816 C CA . GLU A 1 104 ? -5.723 -15.279 -11.102 1.00 91.81 104 GLU A CA 1
ATOM 817 C C . GLU A 1 104 ? -4.803 -15.131 -12.323 1.00 91.81 104 GLU A C 1
ATOM 819 O O . GLU A 1 104 ? -4.629 -16.076 -13.094 1.00 91.81 104 GLU A O 1
ATOM 824 N N . LEU A 1 105 ? -4.225 -13.942 -12.528 1.00 93.19 105 LEU A N 1
ATOM 825 C CA . LEU A 1 105 ? -3.240 -13.713 -13.584 1.00 93.19 105 LEU A CA 1
ATOM 826 C C . LEU A 1 105 ? -1.954 -14.489 -13.305 1.00 93.19 105 LEU A C 1
ATOM 828 O O . LEU A 1 105 ? -1.449 -15.133 -14.218 1.00 93.19 105 LEU A O 1
ATOM 832 N N . ALA A 1 106 ? -1.468 -14.487 -12.063 1.00 89.19 106 ALA A N 1
ATOM 833 C CA . ALA A 1 106 ? -0.275 -15.230 -11.671 1.00 89.19 106 ALA A CA 1
ATOM 834 C C . ALA A 1 106 ? -0.440 -16.745 -11.874 1.00 89.19 106 ALA A C 1
ATOM 836 O O . ALA A 1 106 ? 0.478 -17.401 -12.355 1.00 89.19 106 ALA A O 1
ATOM 837 N N . GLN A 1 107 ? -1.626 -17.294 -11.599 1.00 86.75 107 GLN A N 1
ATOM 838 C CA . GLN A 1 107 ? -1.941 -18.702 -11.873 1.00 86.75 107 GLN A CA 1
ATOM 839 C C . GLN A 1 107 ? -1.889 -19.048 -13.370 1.00 86.75 107 GLN A C 1
ATOM 841 O O . GLN A 1 107 ? -1.561 -20.175 -13.725 1.00 86.75 107 GLN A O 1
ATOM 846 N N . LYS A 1 108 ? -2.222 -18.096 -14.253 1.00 94.19 108 LYS A N 1
ATOM 847 C CA . LYS A 1 108 ? -2.282 -18.313 -15.710 1.00 94.19 108 LYS A CA 1
ATOM 848 C C . LYS A 1 108 ? -0.978 -17.987 -16.434 1.00 94.19 108 LYS A C 1
ATOM 850 O O . LYS A 1 108 ? -0.664 -18.629 -17.427 1.00 94.19 108 LYS A O 1
ATOM 855 N N . LEU A 1 109 ? -0.272 -16.954 -15.985 1.00 92.88 109 LEU A N 1
ATOM 856 C CA . LEU A 1 109 ? 0.871 -16.351 -16.679 1.00 92.88 109 LEU A CA 1
ATOM 857 C C . LEU A 1 109 ? 2.193 -16.527 -15.919 1.00 92.88 109 LEU A C 1
ATOM 859 O O . LEU A 1 109 ? 3.243 -16.156 -16.437 1.00 92.88 109 LEU A O 1
ATOM 863 N 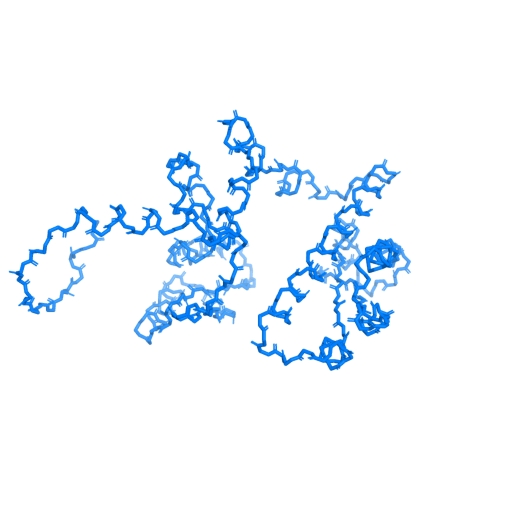N . GLY A 1 110 ? 2.144 -17.065 -14.700 1.00 90.62 110 GLY A N 1
ATOM 864 C CA . GLY A 1 110 ? 3.235 -16.981 -13.737 1.00 90.62 110 GLY A CA 1
ATOM 865 C C . GLY A 1 110 ? 3.219 -15.654 -12.972 1.00 90.62 110 GLY A C 1
ATOM 866 O O . GLY A 1 110 ? 2.651 -14.649 -13.408 1.00 90.62 110 GLY A O 1
ATOM 867 N N . HIS A 1 111 ? 3.835 -15.646 -11.793 1.00 88.69 111 HIS A N 1
ATOM 868 C CA . HIS A 1 111 ? 4.057 -14.417 -11.036 1.00 88.69 111 HIS A CA 1
ATOM 869 C C . HIS A 1 111 ? 5.115 -13.531 -11.721 1.00 88.69 111 HIS A C 1
ATOM 871 O O . HIS A 1 111 ? 5.913 -13.996 -12.535 1.00 88.69 111 HIS A O 1
ATOM 877 N N . TYR A 1 112 ? 5.164 -12.242 -11.375 1.00 87.75 112 TYR A N 1
ATOM 878 C CA . TYR A 1 112 ? 6.211 -11.344 -11.875 1.00 87.75 112 TYR A CA 1
ATOM 879 C C . TYR A 1 112 ? 7.605 -11.787 -11.388 1.00 87.75 112 TYR A C 1
ATOM 881 O O . TYR A 1 112 ? 7.733 -12.447 -10.356 1.00 87.75 112 TYR A O 1
ATOM 889 N N . GLU A 1 113 ? 8.660 -11.426 -12.125 1.00 90.75 113 GLU A N 1
ATOM 890 C CA . GLU A 1 113 ? 10.031 -11.926 -11.910 1.00 90.75 113 GLU A CA 1
ATOM 891 C C . GLU A 1 113 ? 10.529 -11.690 -10.476 1.00 90.75 113 GLU A C 1
ATOM 893 O O . GLU A 1 113 ? 11.158 -12.555 -9.877 1.00 90.75 113 GLU A O 1
ATOM 898 N N . SER A 1 114 ? 10.211 -10.534 -9.889 1.00 85.38 114 SER A N 1
ATOM 899 C CA . SER A 1 114 ? 10.623 -10.197 -8.522 1.00 85.38 114 SER A CA 1
ATOM 900 C C . SER A 1 114 ? 9.600 -10.569 -7.436 1.00 85.38 114 SER A C 1
ATOM 902 O O . SER A 1 114 ? 9.567 -9.915 -6.391 1.00 85.38 114 SER A O 1
ATOM 904 N N . TYR A 1 115 ? 8.697 -11.519 -7.694 1.00 81.25 115 TYR A N 1
ATOM 905 C CA . TYR A 1 115 ? 7.703 -11.964 -6.710 1.00 81.25 115 TYR A CA 1
ATOM 906 C C . TYR A 1 115 ? 8.336 -12.812 -5.609 1.00 81.25 115 TYR A C 1
ATOM 908 O O . TYR A 1 115 ? 8.066 -12.589 -4.424 1.00 81.25 115 TYR A O 1
ATOM 916 N N . GLU A 1 116 ? 9.206 -13.749 -5.979 1.00 82.62 116 GLU A N 1
ATOM 917 C CA . GLU A 1 116 ? 9.898 -14.600 -5.017 1.00 82.62 116 GLU A CA 1
ATOM 918 C C . GLU A 1 116 ? 10.768 -13.762 -4.076 1.00 82.62 116 GLU A C 1
ATOM 920 O O . GLU A 1 116 ? 11.493 -12.856 -4.491 1.00 82.62 116 GLU A O 1
ATOM 925 N N . GLY A 1 117 ? 10.631 -14.006 -2.773 1.00 72.25 117 GLY A N 1
ATOM 926 C CA . GLY A 1 117 ? 11.292 -13.210 -1.738 1.00 72.25 117 GLY A CA 1
ATOM 927 C C . GLY A 1 117 ? 10.566 -11.921 -1.321 1.00 72.25 117 GLY A C 1
ATOM 928 O O . GLY A 1 117 ? 10.934 -11.340 -0.293 1.00 72.25 117 GLY A O 1
ATOM 929 N N . SER A 1 118 ? 9.535 -11.488 -2.055 1.00 69.50 118 SER A N 1
ATOM 930 C CA . SER A 1 118 ? 8.712 -10.326 -1.696 1.00 69.50 118 SER A CA 1
ATOM 931 C C . SER A 1 118 ? 7.834 -10.571 -0.450 1.00 69.50 118 SER A C 1
ATOM 933 O O . SER A 1 118 ? 7.545 -11.713 -0.094 1.00 69.50 118 SER A O 1
ATOM 935 N N . PRO A 1 119 ? 7.345 -9.516 0.230 1.00 65.00 119 PRO A N 1
ATOM 936 C CA . PRO A 1 119 ? 6.393 -9.679 1.333 1.00 65.00 119 PRO A CA 1
ATOM 937 C C . PRO A 1 119 ? 5.110 -10.427 0.933 1.00 65.00 119 PRO A C 1
ATOM 939 O O . PRO A 1 119 ? 4.547 -11.161 1.742 1.00 65.00 119 PRO A O 1
ATOM 942 N N . ALA A 1 120 ? 4.672 -10.268 -0.321 1.00 63.69 120 ALA A N 1
ATOM 943 C CA . ALA A 1 120 ? 3.475 -10.912 -0.851 1.00 63.69 120 ALA A CA 1
ATOM 944 C C . ALA A 1 120 ? 3.656 -12.424 -1.073 1.00 63.69 120 ALA A C 1
ATOM 946 O O . ALA A 1 120 ? 2.710 -13.169 -0.839 1.00 63.69 120 ALA A O 1
ATOM 947 N N . SER A 1 121 ? 4.849 -12.886 -1.474 1.00 67.81 121 SER A N 1
ATOM 948 C CA . SER A 1 121 ? 5.137 -14.327 -1.617 1.00 67.81 121 SER A CA 1
ATOM 949 C C . SER A 1 121 ? 5.306 -15.038 -0.284 1.00 67.81 121 SER A C 1
ATOM 951 O O . SER A 1 121 ? 5.058 -16.233 -0.173 1.00 67.81 121 SER A O 1
ATOM 953 N N . LYS A 1 122 ? 5.682 -14.297 0.756 1.00 61.12 122 LYS A N 1
ATOM 954 C CA . LYS A 1 122 ? 5.945 -14.867 2.074 1.00 61.12 122 LYS A CA 1
ATOM 955 C C . LYS A 1 122 ? 4.727 -14.861 3.008 1.00 61.12 122 LYS A C 1
ATOM 957 O O . LYS A 1 122 ? 4.773 -15.540 4.027 1.00 61.12 122 LYS A O 1
ATOM 962 N N . GLY A 1 123 ? 3.663 -14.099 2.708 1.00 59.56 123 GLY A N 1
ATOM 963 C CA . GLY A 1 123 ? 2.431 -14.053 3.518 1.00 59.56 123 GLY A CA 1
ATOM 964 C C . GLY A 1 123 ? 2.673 -13.827 5.019 1.00 59.56 123 GLY A C 1
ATOM 965 O O . GLY A 1 123 ? 1.912 -14.324 5.841 1.00 59.56 123 GLY A O 1
ATOM 966 N N . ILE A 1 124 ? 3.765 -13.139 5.373 1.00 65.19 124 ILE A N 1
ATOM 967 C CA . ILE A 1 124 ? 4.607 -13.514 6.530 1.00 65.19 124 ILE A CA 1
ATOM 968 C C . ILE A 1 124 ? 3.865 -13.407 7.850 1.00 65.19 124 ILE A C 1
ATOM 970 O O . ILE A 1 124 ? 3.777 -14.379 8.586 1.00 65.19 124 ILE A O 1
ATOM 974 N N . LEU A 1 125 ? 3.243 -12.252 8.090 1.00 69.19 125 LEU A N 1
ATOM 975 C CA . LEU A 1 125 ? 2.521 -12.004 9.332 1.00 69.19 125 LEU A CA 1
ATOM 976 C C . LEU A 1 125 ? 1.285 -12.900 9.458 1.00 69.19 125 LEU A C 1
ATOM 978 O O . LEU A 1 125 ? 1.005 -13.431 10.525 1.00 69.19 125 LEU A O 1
ATOM 982 N N . LEU A 1 126 ? 0.538 -13.084 8.367 1.00 70.12 126 LEU A N 1
ATOM 983 C CA . LEU A 1 126 ? -0.653 -13.932 8.372 1.00 70.12 126 LEU A CA 1
ATOM 984 C C . LEU A 1 126 ? -0.275 -15.394 8.613 1.00 70.12 126 LEU A C 1
ATOM 986 O O . LEU A 1 126 ? -0.908 -16.067 9.424 1.00 70.12 126 LEU A O 1
ATOM 990 N N . LYS A 1 127 ? 0.760 -15.868 7.917 1.00 70.06 127 LYS A N 1
ATOM 991 C CA . LYS A 1 127 ? 1.279 -17.224 8.044 1.00 70.06 127 LYS A CA 1
ATOM 992 C C . LYS A 1 127 ? 1.793 -17.471 9.459 1.00 70.06 127 LYS A C 1
ATOM 994 O O . LYS A 1 127 ? 1.372 -18.433 10.075 1.00 70.06 127 LYS A O 1
ATOM 999 N N . GLU A 1 128 ? 2.607 -16.577 10.003 1.00 80.25 128 GLU A N 1
ATOM 1000 C CA . GLU A 1 128 ? 3.182 -16.720 11.342 1.00 80.25 128 GLU A CA 1
ATOM 1001 C C . GLU A 1 128 ? 2.116 -16.679 12.445 1.00 80.25 128 GLU A C 1
ATOM 1003 O O . GLU A 1 128 ? 2.107 -17.529 13.329 1.00 80.25 128 GLU A O 1
ATOM 1008 N N . LEU A 1 129 ? 1.131 -15.778 12.352 1.00 79.44 129 LEU A N 1
ATOM 1009 C CA . LEU A 1 129 ? -0.008 -15.785 13.278 1.00 79.44 129 LEU A CA 1
ATOM 1010 C C . LEU A 1 129 ? -0.884 -17.038 13.127 1.00 79.44 129 LEU A C 1
ATOM 1012 O O . LEU A 1 129 ? -1.500 -17.466 14.101 1.00 79.44 129 LEU A O 1
ATOM 1016 N N . THR A 1 130 ? -0.964 -17.621 11.930 1.00 77.94 130 THR A N 1
ATOM 1017 C CA . THR A 1 130 ? -1.689 -18.880 11.695 1.00 77.94 130 THR A CA 1
ATOM 1018 C C . THR A 1 130 ? -0.920 -20.072 12.264 1.00 77.94 130 THR A C 1
ATOM 1020 O O . THR A 1 130 ? -1.519 -20.893 12.951 1.00 77.94 130 THR A O 1
ATOM 1023 N N . ASP A 1 131 ? 0.396 -20.124 12.055 1.00 83.00 131 ASP A N 1
ATOM 1024 C CA . ASP A 1 131 ? 1.295 -21.159 12.578 1.00 83.00 131 ASP A CA 1
ATOM 1025 C C . ASP A 1 131 ? 1.305 -21.154 14.121 1.00 83.00 131 ASP A C 1
ATOM 1027 O O . ASP A 1 131 ? 1.336 -22.210 14.748 1.00 83.00 131 ASP A O 1
ATOM 1031 N N . LEU A 1 132 ? 1.184 -19.975 14.743 1.00 86.88 132 LEU A N 1
ATOM 1032 C CA . LEU A 1 132 ? 1.026 -19.811 16.194 1.00 86.88 132 LEU A CA 1
ATOM 1033 C C . LEU A 1 132 ? -0.400 -20.099 16.708 1.00 86.88 132 LEU A C 1
ATOM 1035 O O . LEU A 1 132 ? -0.657 -19.978 17.904 1.00 86.88 132 LEU A O 1
ATOM 1039 N N . GLY A 1 133 ? -1.355 -20.429 15.831 1.00 88.75 133 GLY A N 1
ATOM 1040 C CA . GLY A 1 133 ? -2.760 -20.648 16.200 1.00 88.75 133 GLY A CA 1
ATOM 1041 C C . GLY A 1 133 ? -3.496 -19.384 16.671 1.00 88.75 133 GLY A C 1
ATOM 1042 O O . GLY A 1 133 ? -4.569 -19.466 17.268 1.00 88.75 133 GLY A O 1
ATOM 1043 N N . LEU A 1 134 ? -2.934 -18.202 16.412 1.00 89.75 134 LEU A N 1
ATOM 1044 C CA . LEU A 1 134 ? -3.455 -16.906 16.855 1.00 89.75 134 LEU A CA 1
ATOM 1045 C C . LEU A 1 134 ? -4.407 -16.264 15.839 1.00 89.75 134 LEU A C 1
ATOM 1047 O O . LEU A 1 134 ? -5.154 -15.342 16.182 1.00 89.75 134 LEU A O 1
ATOM 1051 N N . TRP A 1 135 ? -4.393 -16.719 14.585 1.00 87.25 135 TRP A N 1
ATOM 1052 C CA . TRP A 1 135 ? -5.202 -16.126 13.527 1.00 87.25 135 TRP A CA 1
ATOM 1053 C C . TRP A 1 135 ? -6.686 -16.510 13.626 1.00 87.25 135 TRP A C 1
ATOM 1055 O O . TRP A 1 135 ? -7.076 -17.659 13.441 1.00 87.25 135 TRP A O 1
ATOM 1065 N N . ASN A 1 136 ? -7.538 -15.516 13.880 1.00 82.94 136 ASN A N 1
ATOM 1066 C CA . ASN A 1 136 ? -8.997 -15.636 13.865 1.00 82.94 136 ASN A CA 1
ATOM 1067 C C . ASN A 1 136 ? -9.651 -14.260 13.618 1.00 82.94 136 ASN A C 1
ATOM 1069 O O . ASN A 1 136 ? -8.974 -13.227 13.589 1.00 82.94 136 ASN A O 1
ATOM 1073 N N . SER A 1 137 ? -10.981 -14.217 13.475 1.00 77.81 137 SER A N 1
ATOM 1074 C CA . SER A 1 137 ? -11.724 -12.968 13.224 1.00 77.81 137 SER A CA 1
ATOM 1075 C C . SER A 1 137 ? -11.503 -11.902 14.305 1.00 77.81 137 SER A C 1
ATOM 1077 O O . SER A 1 137 ? -11.454 -10.712 13.995 1.00 77.81 137 SER A O 1
ATOM 1079 N N . LYS A 1 138 ? -11.309 -12.305 15.569 1.00 85.06 138 LYS A N 1
ATOM 1080 C CA . LYS A 1 138 ? -11.013 -11.385 16.679 1.00 85.06 138 LYS A CA 1
ATOM 1081 C C . LYS A 1 138 ? -9.619 -10.769 16.524 1.00 85.06 138 LYS A C 1
ATOM 1083 O O . LYS A 1 138 ? -9.486 -9.557 16.674 1.00 85.06 138 LYS A O 1
ATOM 1088 N N . MET A 1 139 ? -8.610 -11.568 16.172 1.00 87.25 139 MET A N 1
ATOM 1089 C CA . MET A 1 139 ? -7.245 -11.103 15.900 1.00 87.25 139 MET A CA 1
ATOM 1090 C C . MET A 1 139 ? -7.207 -10.134 14.712 1.00 87.25 139 MET A C 1
ATOM 1092 O O . MET A 1 139 ? -6.677 -9.031 14.837 1.00 87.25 139 MET A O 1
ATOM 1096 N N . LYS A 1 140 ? -7.868 -10.481 13.598 1.00 77.50 140 LYS A N 1
ATOM 1097 C CA . LYS A 1 140 ? -8.023 -9.590 12.433 1.00 77.50 140 LYS A CA 1
ATOM 1098 C C . LYS A 1 140 ? -8.622 -8.239 12.840 1.00 77.50 140 LYS A C 1
ATOM 1100 O O . LYS A 1 140 ? -8.080 -7.192 12.490 1.00 77.50 140 LYS A O 1
ATOM 1105 N N . ASN A 1 141 ? -9.723 -8.258 13.595 1.00 75.50 141 ASN A N 1
ATOM 1106 C CA . ASN A 1 141 ? -10.407 -7.038 14.024 1.00 75.50 141 ASN A CA 1
ATOM 1107 C C . ASN A 1 141 ? -9.550 -6.189 14.973 1.00 75.50 141 ASN A C 1
ATOM 1109 O O . ASN A 1 141 ? -9.604 -4.964 14.892 1.00 75.50 141 ASN A O 1
ATOM 1113 N N . ARG A 1 142 ? -8.726 -6.813 15.826 1.00 82.75 142 ARG A N 1
ATOM 1114 C CA . ARG A 1 142 ? -7.777 -6.105 16.698 1.00 82.75 142 ARG A CA 1
ATOM 1115 C C . ARG A 1 142 ? -6.657 -5.438 15.916 1.00 82.75 142 ARG A C 1
ATOM 1117 O O . ARG A 1 142 ? -6.465 -4.241 16.078 1.00 82.75 142 ARG A O 1
ATOM 1124 N N . ILE A 1 143 ? -6.005 -6.163 15.006 1.00 78.38 143 ILE A N 1
ATOM 1125 C CA . ILE A 1 143 ? -4.972 -5.588 14.129 1.00 78.38 143 ILE A CA 1
ATOM 1126 C C . ILE A 1 143 ? -5.556 -4.418 13.326 1.00 78.38 143 ILE A C 1
ATOM 1128 O O . ILE A 1 143 ? -4.919 -3.378 13.178 1.00 78.38 143 ILE A O 1
ATOM 1132 N N . LEU A 1 144 ? -6.800 -4.537 12.849 1.00 69.94 144 LEU A N 1
ATOM 1133 C CA . LEU A 1 144 ? -7.483 -3.450 12.145 1.00 69.94 144 LEU A CA 1
ATOM 1134 C C . LEU A 1 144 ? -7.787 -2.250 13.060 1.00 69.94 144 LEU A C 1
ATOM 1136 O O . LEU A 1 144 ? -7.610 -1.102 12.638 1.00 69.94 144 LEU A O 1
ATOM 1140 N N . ALA A 1 145 ? -8.229 -2.495 14.297 1.00 73.44 145 ALA A N 1
ATOM 1141 C CA . ALA A 1 145 ? -8.466 -1.454 15.298 1.00 73.44 145 ALA A CA 1
ATOM 1142 C C . ALA A 1 145 ? -7.170 -0.698 15.639 1.00 73.44 145 ALA A C 1
ATOM 1144 O O . ALA A 1 145 ? -7.174 0.534 15.669 1.00 73.44 145 ALA A O 1
ATOM 1145 N N . ASP A 1 146 ? -6.054 -1.422 15.745 1.00 77.81 146 ASP A N 1
ATOM 1146 C CA . ASP A 1 146 ? -4.700 -0.892 15.947 1.00 77.81 146 ASP A CA 1
ATOM 1147 C C . ASP A 1 146 ? -4.031 -0.403 14.644 1.00 77.81 146 ASP A C 1
ATOM 1149 O O . ASP A 1 146 ? -2.846 -0.065 14.618 1.00 77.81 146 ASP A O 1
ATOM 1153 N N . LYS A 1 147 ? -4.796 -0.293 13.546 1.00 74.75 147 LYS A N 1
ATOM 1154 C CA . LYS A 1 147 ? -4.365 0.266 12.249 1.00 74.75 147 LYS A CA 1
ATOM 1155 C C . LYS A 1 147 ? -3.145 -0.446 11.649 1.00 74.75 147 LYS A C 1
ATOM 1157 O O . LYS A 1 147 ? -2.286 0.194 11.044 1.00 74.75 147 LYS A O 1
ATOM 1162 N N . GLY A 1 148 ? -3.083 -1.761 11.809 1.00 74.69 148 GLY A N 1
ATOM 1163 C CA . GLY A 1 148 ? -1.991 -2.599 11.324 1.00 74.69 148 GLY A CA 1
ATOM 1164 C C . GLY A 1 148 ? -0.819 -2.732 12.296 1.00 74.69 148 GLY A C 1
ATOM 1165 O O . GLY A 1 148 ? 0.099 -3.486 11.995 1.00 74.69 148 GLY A O 1
ATOM 1166 N N . SER A 1 149 ? -0.837 -2.045 13.445 1.00 82.50 149 SER A N 1
ATOM 1167 C CA . SER A 1 149 ? 0.130 -2.286 14.519 1.00 82.50 149 SER A CA 1
ATOM 1168 C C . SER A 1 149 ? -0.229 -3.551 15.294 1.00 82.50 149 SER A C 1
ATOM 1170 O O . SER A 1 149 ? -1.395 -3.792 15.599 1.00 82.50 149 SER A O 1
ATOM 1172 N N . VAL A 1 150 ? 0.783 -4.345 15.638 1.00 87.56 150 VAL A N 1
ATOM 1173 C CA . VAL A 1 150 ? 0.638 -5.544 16.482 1.00 87.56 150 VAL A CA 1
ATOM 1174 C C . VAL A 1 150 ? 1.110 -5.319 17.922 1.00 87.56 150 VAL A C 1
ATOM 1176 O O . VAL A 1 150 ? 0.937 -6.191 18.773 1.00 87.56 150 VAL A O 1
ATOM 1179 N N . GLN A 1 151 ? 1.687 -4.151 18.225 1.00 87.44 151 GLN A N 1
ATOM 1180 C CA . GLN A 1 151 ? 2.383 -3.897 19.495 1.00 87.44 151 GLN A CA 1
ATOM 1181 C C . GLN A 1 151 ? 1.447 -3.975 20.707 1.00 87.44 151 GLN A C 1
ATOM 1183 O O . GLN A 1 151 ? 1.824 -4.488 21.760 1.00 87.44 151 GLN A O 1
ATOM 1188 N N . ASN A 1 152 ? 0.202 -3.523 20.544 1.00 90.12 152 ASN A N 1
ATOM 1189 C CA . ASN A 1 152 ? -0.777 -3.431 21.628 1.00 90.12 152 ASN A CA 1
ATOM 1190 C C . ASN A 1 152 ? -1.607 -4.706 21.829 1.00 90.12 152 ASN A C 1
ATOM 1192 O O . ASN A 1 152 ? -2.481 -4.722 22.697 1.00 90.12 152 ASN A O 1
ATOM 1196 N N . ILE A 1 153 ? -1.352 -5.766 21.057 1.00 89.31 153 ILE A N 1
ATOM 1197 C CA . ILE A 1 153 ? -2.137 -7.003 21.084 1.00 89.31 153 ILE A CA 1
ATOM 1198 C C . ILE A 1 153 ? -1.463 -8.006 22.030 1.00 89.31 153 ILE A C 1
ATOM 1200 O O . ILE A 1 153 ? -0.404 -8.533 21.684 1.00 89.31 153 ILE A O 1
ATOM 1204 N N . PRO A 1 154 ? -2.013 -8.288 23.228 1.00 91.25 154 PRO A N 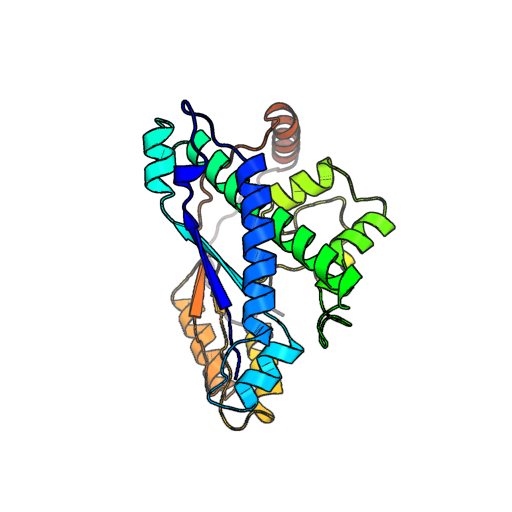1
ATOM 1205 C CA . PRO A 1 154 ? -1.330 -9.101 24.238 1.00 91.25 154 PRO A CA 1
ATOM 1206 C C . PRO A 1 154 ? -1.033 -10.529 23.783 1.00 91.25 154 PRO A C 1
ATOM 1208 O O . PRO A 1 154 ? -0.013 -11.082 24.170 1.00 91.25 154 PRO A O 1
ATOM 1211 N N . GLU A 1 155 ? -1.895 -11.100 22.940 1.00 91.75 155 GLU A N 1
ATOM 1212 C CA . GLU A 1 155 ? -1.773 -12.483 22.478 1.00 91.75 155 GLU A CA 1
ATOM 1213 C C . GLU A 1 155 ? -0.600 -12.707 21.511 1.00 91.75 155 GLU A C 1
ATOM 1215 O O . GLU A 1 155 ? -0.200 -13.848 21.310 1.00 91.75 155 GLU A O 1
ATOM 1220 N N . ILE A 1 156 ? -0.053 -11.646 20.903 1.00 90.38 156 ILE A N 1
ATOM 1221 C CA . ILE A 1 156 ? 1.079 -11.757 19.978 1.00 90.38 156 ILE A CA 1
ATOM 1222 C C . ILE A 1 156 ? 2.398 -11.760 20.779 1.00 90.38 156 ILE A C 1
ATOM 1224 O O . ILE A 1 156 ? 2.629 -10.815 21.550 1.00 90.38 156 ILE A O 1
ATOM 1228 N N . PRO A 1 157 ? 3.269 -12.773 20.594 1.00 91.81 157 PRO A N 1
ATOM 1229 C CA . PRO A 1 157 ? 4.576 -12.859 21.243 1.00 91.81 157 PRO A CA 1
ATOM 1230 C C . PRO A 1 157 ? 5.477 -11.636 21.007 1.00 91.81 157 PRO A C 1
ATOM 1232 O O . PRO A 1 157 ? 5.339 -10.909 20.020 1.00 91.81 157 PRO A O 1
ATOM 1235 N N . ALA A 1 158 ? 6.390 -11.375 21.945 1.00 87.88 158 ALA A N 1
ATOM 1236 C CA . ALA A 1 158 ? 7.239 -10.181 21.925 1.00 87.88 158 ALA A CA 1
ATOM 1237 C C . ALA A 1 158 ? 8.242 -10.178 20.761 1.00 87.88 158 ALA A C 1
ATOM 1239 O O . ALA A 1 158 ? 8.453 -9.146 20.133 1.00 87.88 158 ALA A O 1
ATOM 1240 N N . ASP A 1 159 ? 8.812 -11.333 20.440 1.00 83.94 159 ASP A N 1
ATOM 1241 C CA . ASP A 1 159 ? 9.685 -11.553 19.287 1.00 83.94 159 ASP A CA 1
ATOM 1242 C C . ASP A 1 159 ? 8.970 -11.249 17.961 1.00 83.94 159 ASP A C 1
ATOM 1244 O O . ASP A 1 159 ? 9.502 -10.520 17.124 1.00 83.94 159 ASP A O 1
ATOM 1248 N N . VAL A 1 160 ? 7.718 -11.690 17.815 1.00 80.81 160 VAL A N 1
ATOM 1249 C CA . VAL A 1 160 ? 6.874 -11.360 16.654 1.00 80.81 160 VAL A CA 1
ATOM 1250 C C . VAL A 1 160 ? 6.620 -9.848 16.587 1.00 80.81 160 VAL A C 1
ATOM 1252 O O . VAL A 1 160 ? 6.774 -9.222 15.538 1.00 80.81 160 VAL A O 1
ATOM 1255 N N . LYS A 1 161 ? 6.279 -9.212 17.713 1.00 83.50 161 LYS A N 1
ATOM 1256 C CA . LYS A 1 161 ? 6.075 -7.752 17.778 1.00 83.50 161 LYS A CA 1
ATOM 1257 C C . LYS A 1 161 ? 7.313 -6.963 17.371 1.00 83.50 161 LYS A C 1
ATOM 1259 O O . LYS A 1 161 ? 7.180 -5.965 16.664 1.00 83.50 161 LYS A O 1
ATOM 1264 N N . GLU A 1 162 ? 8.497 -7.403 17.782 1.00 78.50 162 GLU A N 1
ATOM 1265 C CA . GLU A 1 162 ? 9.756 -6.754 17.420 1.00 78.50 162 GLU A CA 1
ATOM 1266 C C . GLU A 1 162 ? 10.000 -6.766 15.903 1.00 78.50 162 GLU A C 1
ATOM 1268 O O . GLU A 1 162 ? 10.451 -5.760 15.352 1.00 78.50 162 GLU A O 1
ATOM 1273 N N . ILE A 1 163 ? 9.631 -7.856 15.222 1.00 72.69 163 ILE A N 1
ATOM 1274 C CA . ILE A 1 163 ? 9.768 -8.010 13.766 1.00 72.69 163 ILE A CA 1
ATOM 1275 C C . ILE A 1 163 ? 8.752 -7.142 13.010 1.00 72.69 163 ILE A C 1
ATOM 1277 O O . ILE A 1 163 ? 9.100 -6.486 12.027 1.00 72.69 163 ILE A O 1
ATOM 1281 N N . TYR A 1 164 ? 7.496 -7.104 13.465 1.00 77.25 164 TYR A N 1
ATOM 1282 C CA . TYR A 1 164 ? 6.391 -6.449 12.751 1.00 77.25 164 TYR A CA 1
ATOM 1283 C C . TYR A 1 164 ? 6.083 -5.031 13.245 1.00 77.25 164 TYR A C 1
ATOM 1285 O O . TYR A 1 164 ? 4.923 -4.615 13.321 1.00 77.25 164 TYR A O 1
ATOM 1293 N N . LYS A 1 165 ? 7.128 -4.255 13.546 1.00 77.56 165 LYS A N 1
ATOM 1294 C CA . LYS A 1 165 ? 6.993 -2.824 13.842 1.00 77.56 165 LYS A CA 1
ATOM 1295 C C . LYS A 1 165 ? 6.511 -2.049 12.622 1.00 77.56 165 LYS A C 1
ATOM 1297 O O . LYS A 1 165 ? 7.047 -2.171 11.519 1.00 77.56 165 LYS A O 1
ATOM 1302 N N . THR A 1 166 ? 5.521 -1.188 12.826 1.00 77.38 166 THR A N 1
ATOM 1303 C CA . THR A 1 166 ? 5.122 -0.214 11.810 1.00 77.38 166 THR A CA 1
ATOM 1304 C C . THR A 1 166 ? 6.149 0.912 11.727 1.00 77.38 166 THR A C 1
ATOM 1306 O O . THR A 1 166 ? 6.923 1.156 12.650 1.00 77.38 166 THR A O 1
ATOM 1309 N N . VAL A 1 167 ? 6.130 1.675 10.633 1.00 78.25 167 VAL A N 1
ATOM 1310 C CA . VAL A 1 167 ? 7.064 2.798 10.444 1.00 78.25 167 VAL A CA 1
ATOM 1311 C C . VAL A 1 167 ? 6.979 3.866 11.547 1.00 78.25 167 VAL A C 1
ATOM 1313 O O . VAL A 1 167 ? 7.943 4.586 11.785 1.00 78.25 167 VAL A O 1
ATOM 1316 N N . TRP A 1 168 ? 5.842 3.952 12.246 1.00 81.50 168 TRP A N 1
ATOM 1317 C CA . TRP A 1 168 ? 5.623 4.878 13.362 1.00 81.50 168 TRP A CA 1
ATOM 1318 C C . TRP A 1 168 ? 6.243 4.400 14.680 1.00 81.50 168 TRP A C 1
ATOM 1320 O O . TRP A 1 168 ? 6.397 5.197 15.601 1.00 81.50 168 TRP A O 1
ATOM 1330 N N . GLU A 1 169 ? 6.571 3.113 14.770 1.00 81.62 169 GLU A N 1
ATOM 1331 C CA . GLU A 1 169 ? 7.181 2.464 15.937 1.00 81.62 169 GLU A CA 1
ATOM 1332 C C . GLU A 1 169 ? 8.705 2.347 15.794 1.00 81.62 169 GLU A C 1
ATOM 1334 O O . GLU A 1 169 ? 9.407 2.042 16.758 1.00 81.62 169 GLU A O 1
ATOM 1339 N N . LEU A 1 170 ? 9.234 2.606 14.594 1.00 81.31 170 LEU A N 1
ATOM 1340 C CA . LEU A 1 170 ? 10.666 2.598 14.327 1.00 81.31 170 LEU A CA 1
ATOM 1341 C C . LEU A 1 170 ? 11.336 3.876 14.838 1.00 81.31 170 LEU A C 1
ATOM 1343 O O . LEU A 1 170 ? 10.836 4.992 14.681 1.00 81.31 170 LEU A O 1
ATOM 1347 N N . LYS A 1 171 ? 12.545 3.722 15.383 1.00 87.00 171 LYS A N 1
ATOM 1348 C CA . LYS A 1 171 ? 13.412 4.858 15.706 1.00 87.00 171 LYS A CA 1
ATOM 1349 C C . LYS A 1 171 ? 13.936 5.454 14.395 1.00 87.00 171 LYS A C 1
ATOM 1351 O O . LYS A 1 171 ? 14.684 4.799 13.674 1.00 87.00 171 LYS A O 1
ATOM 1356 N N . MET A 1 172 ? 13.603 6.714 14.099 1.00 90.62 172 MET A N 1
ATOM 1357 C CA . MET A 1 172 ? 14.069 7.384 12.869 1.00 90.62 172 MET A CA 1
ATOM 1358 C C . MET A 1 172 ? 15.597 7.440 12.760 1.00 90.62 172 MET A C 1
ATOM 1360 O O . MET A 1 172 ? 16.135 7.371 11.660 1.00 90.62 172 MET A O 1
ATOM 1364 N N . ARG A 1 173 ? 16.299 7.480 13.898 1.00 88.69 173 ARG A N 1
ATOM 1365 C CA . ARG A 1 173 ? 17.760 7.356 13.963 1.00 88.69 173 ARG A CA 1
ATOM 1366 C C . ARG A 1 173 ? 18.264 6.088 13.272 1.00 88.69 173 ARG A C 1
ATOM 1368 O O . ARG A 1 173 ? 19.138 6.183 12.424 1.00 88.69 173 ARG A O 1
ATOM 1375 N N . THR A 1 174 ? 17.657 4.938 13.562 1.00 87.00 174 THR A N 1
ATOM 1376 C CA . THR A 1 174 ? 18.002 3.659 12.927 1.00 87.00 174 THR A CA 1
ATOM 1377 C C . THR A 1 174 ? 17.803 3.723 11.416 1.00 87.00 174 THR A C 1
ATOM 1379 O O . THR A 1 174 ? 18.648 3.257 10.661 1.00 87.00 174 THR A O 1
ATOM 1382 N N . LEU A 1 175 ? 16.721 4.359 10.955 1.00 83.25 175 LEU A N 1
ATOM 1383 C CA . LEU A 1 175 ? 16.463 4.520 9.525 1.00 83.25 175 LEU A CA 1
ATOM 1384 C C . LEU A 1 175 ? 17.523 5.400 8.838 1.00 83.25 175 LEU A C 1
ATOM 1386 O O . LEU A 1 175 ? 17.921 5.104 7.709 1.00 83.25 175 LEU A O 1
ATOM 1390 N N . ILE A 1 176 ? 17.984 6.454 9.521 1.00 89.69 176 ILE A N 1
ATOM 1391 C CA . ILE A 1 176 ? 19.060 7.345 9.066 1.00 89.69 176 ILE A CA 1
ATOM 1392 C C . ILE A 1 176 ? 20.409 6.617 9.055 1.00 89.69 176 ILE A C 1
ATOM 1394 O O . ILE A 1 176 ? 21.128 6.720 8.066 1.00 89.69 176 ILE A O 1
ATOM 1398 N N . ASP A 1 177 ? 20.735 5.848 10.095 1.00 90.44 177 ASP A N 1
ATOM 1399 C CA . ASP A 1 177 ? 21.970 5.056 10.166 1.00 90.44 177 ASP A CA 1
ATOM 1400 C C . ASP A 1 177 ? 22.032 4.042 9.018 1.00 90.44 177 ASP A C 1
ATOM 1402 O O . ASP A 1 177 ? 22.952 4.077 8.206 1.00 90.44 177 ASP A O 1
ATOM 1406 N N . MET A 1 178 ? 20.967 3.257 8.830 1.00 81.50 178 MET A N 1
ATOM 1407 C CA . MET A 1 178 ? 20.868 2.326 7.702 1.00 81.50 178 MET A CA 1
ATOM 1408 C C . MET A 1 178 ? 20.939 3.039 6.345 1.00 81.50 178 MET A C 1
ATOM 1410 O O . MET A 1 178 ? 21.315 2.431 5.338 1.00 81.50 178 MET A O 1
ATOM 1414 N N . ALA A 1 179 ? 20.487 4.297 6.265 1.00 82.19 179 ALA A N 1
ATOM 1415 C CA . ALA A 1 179 ? 20.601 5.102 5.054 1.00 82.19 179 ALA A CA 1
ATOM 1416 C C . ALA A 1 179 ? 22.040 5.530 4.803 1.00 82.19 179 ALA A C 1
ATOM 1418 O O . ALA A 1 179 ? 22.474 5.483 3.653 1.00 82.19 179 ALA A O 1
ATOM 1419 N N . ALA A 1 180 ? 22.774 5.904 5.846 1.00 86.69 180 ALA A N 1
ATOM 1420 C CA . ALA A 1 180 ? 24.176 6.269 5.743 1.00 86.69 180 ALA A CA 1
ATOM 1421 C C . ALA A 1 180 ? 25.016 5.064 5.305 1.00 86.69 180 ALA A C 1
ATOM 1423 O O . ALA A 1 180 ? 25.757 5.173 4.328 1.00 86.69 180 ALA A O 1
ATOM 1424 N N . ASP A 1 181 ? 24.793 3.900 5.924 1.00 81.88 181 ASP A N 1
ATOM 1425 C CA . ASP A 1 181 ? 25.517 2.660 5.625 1.00 81.88 181 ASP A CA 1
ATOM 1426 C C . ASP A 1 181 ? 25.416 2.283 4.141 1.00 81.88 181 ASP A C 1
ATOM 1428 O O . ASP A 1 181 ? 26.422 2.055 3.472 1.00 81.88 181 ASP A O 1
ATOM 1432 N N . ARG A 1 182 ? 24.198 2.283 3.579 1.00 76.19 182 ARG A N 1
ATOM 1433 C CA . ARG A 1 182 ? 24.011 2.007 2.143 1.00 76.19 182 ARG A CA 1
ATOM 1434 C C . ARG A 1 182 ? 24.422 3.178 1.251 1.00 76.19 182 ARG A C 1
ATOM 1436 O O . ARG A 1 182 ? 24.765 2.964 0.094 1.00 76.19 182 ARG A O 1
ATOM 1443 N N . GLY A 1 183 ? 24.399 4.404 1.775 1.00 68.38 183 GLY A N 1
ATOM 1444 C CA . GLY A 1 183 ? 24.766 5.628 1.062 1.00 68.38 183 GLY A CA 1
ATOM 1445 C C . GLY A 1 183 ? 26.220 5.643 0.591 1.00 68.38 183 GLY A C 1
ATOM 1446 O O . GLY A 1 183 ? 26.499 6.235 -0.449 1.00 68.38 183 GLY A O 1
ATOM 1447 N N . ALA A 1 184 ? 27.113 4.927 1.282 1.00 74.00 184 ALA A N 1
ATOM 1448 C CA . ALA A 1 184 ? 28.502 4.729 0.864 1.00 74.0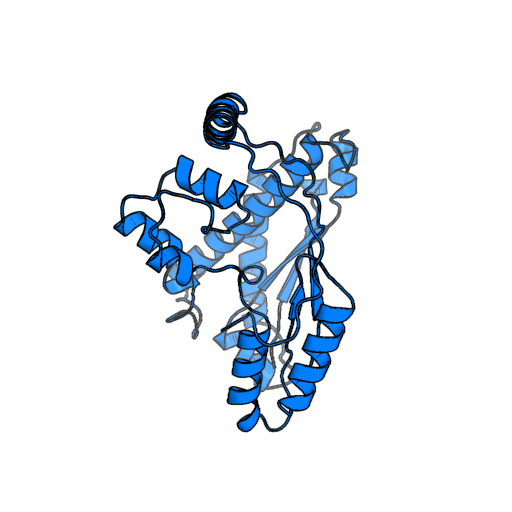0 184 ALA A CA 1
ATOM 1449 C C . ALA A 1 184 ? 28.633 4.042 -0.510 1.00 74.00 184 ALA A C 1
ATOM 1451 O O . ALA A 1 184 ? 29.631 4.225 -1.202 1.00 74.00 184 ALA A O 1
ATOM 1452 N N . PHE A 1 185 ? 27.607 3.296 -0.927 1.00 65.19 185 PHE A N 1
ATOM 1453 C CA . PHE A 1 185 ? 27.563 2.566 -2.196 1.00 65.19 185 PHE A CA 1
ATOM 1454 C C . PHE A 1 185 ? 26.628 3.220 -3.226 1.00 65.19 185 PHE A C 1
ATOM 1456 O O . PHE A 1 185 ? 26.302 2.604 -4.239 1.00 65.19 185 PHE A O 1
ATOM 1463 N N . ILE A 1 186 ? 26.173 4.454 -2.968 1.00 52.75 186 ILE A N 1
ATOM 1464 C CA . ILE A 1 186 ? 25.271 5.207 -3.847 1.00 52.75 186 ILE A CA 1
ATOM 1465 C C . ILE A 1 186 ? 26.005 6.446 -4.379 1.00 52.75 186 ILE A C 1
ATOM 1467 O O . ILE A 1 186 ? 26.289 7.407 -3.655 1.00 52.75 186 ILE A O 1
ATOM 1471 N N . ASP A 1 187 ? 26.286 6.426 -5.679 1.00 41.94 187 ASP A N 1
ATOM 1472 C CA . ASP A 1 187 ? 26.963 7.478 -6.443 1.00 41.94 187 ASP A CA 1
ATOM 1473 C C . ASP A 1 187 ? 26.206 8.817 -6.410 1.00 41.94 187 ASP A C 1
ATOM 1475 O O . ASP A 1 187 ? 26.794 9.864 -6.132 1.00 41.94 187 ASP A O 1
ATOM 1479 N N . GLN A 1 188 ? 24.886 8.777 -6.588 1.00 62.97 188 GLN A N 1
ATOM 1480 C CA . GLN A 1 188 ? 23.987 9.923 -6.492 1.00 62.97 188 GLN A CA 1
ATOM 1481 C C . GLN A 1 188 ? 23.429 10.038 -5.078 1.00 62.97 188 GLN A C 1
ATOM 1483 O O . GLN A 1 188 ? 24.183 10.321 -4.165 1.00 62.97 188 GLN A O 1
ATOM 1488 N N . SER A 1 189 ? 22.133 9.824 -4.861 1.00 76.50 189 SER A N 1
ATOM 1489 C CA . SER A 1 189 ? 21.502 9.875 -3.542 1.00 76.50 189 SER A CA 1
ATOM 1490 C C . SER A 1 189 ? 20.304 8.924 -3.490 1.00 76.50 189 SER A C 1
ATOM 1492 O O . SER A 1 189 ? 20.063 8.145 -4.408 1.00 76.50 189 SER A O 1
ATOM 1494 N N . GLN A 1 190 ? 19.544 8.977 -2.404 1.00 68.50 190 GLN A N 1
ATOM 1495 C CA . GLN A 1 190 ? 18.388 8.132 -2.148 1.00 68.50 190 GLN A CA 1
ATOM 1496 C C . GLN A 1 190 ? 17.251 8.931 -1.514 1.00 68.50 190 GLN A C 1
ATOM 1498 O O . GLN A 1 190 ? 17.471 9.801 -0.674 1.00 68.50 190 GLN A O 1
ATOM 1503 N N . SER A 1 191 ? 16.015 8.604 -1.877 1.00 86.62 191 SER A N 1
ATOM 1504 C CA . SER A 1 191 ? 14.828 9.215 -1.280 1.00 86.62 191 SER A CA 1
ATOM 1505 C C . SER A 1 191 ? 14.585 8.660 0.125 1.00 86.62 191 SER A C 1
ATOM 1507 O O . SER A 1 191 ? 14.020 7.579 0.288 1.00 86.62 191 SER A O 1
ATOM 1509 N N . LEU A 1 192 ? 14.996 9.408 1.148 1.00 87.88 192 LEU A N 1
ATOM 1510 C CA . LEU A 1 192 ? 14.780 9.049 2.549 1.00 87.88 192 LEU A CA 1
ATOM 1511 C C . LEU A 1 192 ? 13.534 9.746 3.107 1.00 87.88 192 LEU A C 1
ATOM 1513 O O . LEU A 1 192 ? 13.569 10.935 3.410 1.00 87.88 192 LEU A O 1
ATOM 1517 N N . ASN A 1 193 ? 12.433 9.013 3.271 1.00 88.94 193 ASN A N 1
ATOM 1518 C CA . ASN A 1 193 ? 11.270 9.522 4.003 1.00 88.94 193 ASN A CA 1
ATOM 1519 C C . ASN A 1 193 ? 11.484 9.380 5.511 1.00 88.94 193 ASN A C 1
ATOM 1521 O O . ASN A 1 193 ? 11.936 8.330 5.968 1.00 88.94 193 ASN A O 1
ATOM 1525 N N . LEU A 1 194 ? 11.096 10.403 6.270 1.00 89.88 194 LEU A N 1
ATOM 1526 C CA . LEU A 1 194 ? 11.112 10.396 7.732 1.00 89.88 194 LEU A CA 1
ATOM 1527 C C . LEU A 1 194 ? 9.684 10.494 8.275 1.00 89.88 194 LEU A C 1
ATO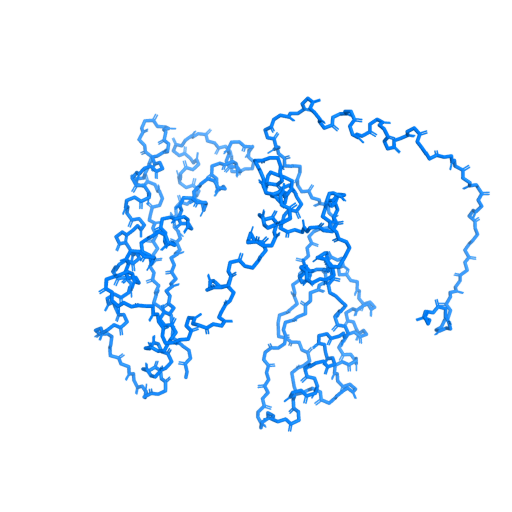M 1529 O O . LEU A 1 194 ? 8.793 11.061 7.639 1.00 89.88 194 LEU A O 1
ATOM 1533 N N . PHE A 1 195 ? 9.461 9.924 9.456 1.00 88.56 195 PHE A N 1
ATOM 1534 C CA . PHE A 1 195 ? 8.133 9.739 10.031 1.00 88.56 195 PHE A CA 1
ATOM 1535 C C . PHE A 1 195 ? 8.123 10.227 11.481 1.00 88.56 195 PHE A C 1
ATOM 1537 O O . PHE A 1 195 ? 8.875 9.738 12.320 1.00 88.56 195 PHE A O 1
ATOM 1544 N N . LEU A 1 196 ? 7.258 11.195 11.786 1.00 86.88 196 LEU A N 1
ATOM 1545 C CA . LEU A 1 196 ? 7.089 11.762 13.125 1.00 86.88 196 LEU A CA 1
ATOM 1546 C C . LEU A 1 196 ? 5.609 11.750 13.496 1.00 86.88 196 LEU A C 1
ATOM 1548 O O . LEU A 1 196 ? 4.836 12.588 13.040 1.00 86.88 196 LEU A O 1
ATOM 1552 N N . ALA A 1 197 ? 5.209 10.800 14.345 1.00 79.88 197 ALA A N 1
ATOM 1553 C CA . ALA A 1 197 ? 3.819 10.680 14.782 1.00 79.88 197 ALA A CA 1
ATOM 1554 C C . ALA A 1 197 ? 3.326 11.926 15.535 1.00 79.88 197 ALA A C 1
ATOM 1556 O O . ALA A 1 197 ? 2.175 12.298 15.381 1.00 79.88 197 ALA A O 1
ATOM 1557 N N . ALA A 1 198 ? 4.194 12.581 16.306 1.00 81.88 198 ALA A N 1
ATOM 1558 C CA . ALA A 1 198 ? 3.939 13.882 16.914 1.00 81.88 198 ALA A CA 1
ATOM 1559 C C . ALA A 1 198 ? 5.113 14.803 16.546 1.00 81.88 198 ALA A C 1
ATOM 1561 O O . ALA A 1 198 ? 6.185 14.678 17.154 1.00 81.88 198 ALA A O 1
ATOM 1562 N N . PRO A 1 199 ? 4.972 15.637 15.500 1.00 80.00 199 PRO A N 1
ATOM 1563 C CA . PRO A 1 199 ? 6.045 16.519 15.072 1.00 80.00 199 PRO A CA 1
ATOM 1564 C C . PRO A 1 199 ? 6.323 17.562 16.153 1.00 80.00 199 PRO A C 1
ATOM 1566 O O . PRO A 1 199 ? 5.414 18.166 16.712 1.00 80.00 199 PRO A O 1
ATOM 1569 N N . ASP A 1 200 ? 7.603 17.761 16.422 1.00 86.12 200 ASP A N 1
ATOM 1570 C CA . ASP A 1 200 ? 8.126 18.779 17.321 1.00 86.12 200 ASP A CA 1
ATOM 1571 C C . ASP A 1 200 ? 9.360 19.391 16.653 1.00 86.12 200 ASP A C 1
ATOM 1573 O O . ASP A 1 200 ? 10.136 18.674 16.012 1.00 86.12 200 ASP A O 1
ATOM 1577 N N . MET A 1 201 ? 9.539 20.706 16.780 1.00 87.69 201 MET A N 1
ATOM 1578 C CA . MET A 1 201 ? 10.611 21.422 16.087 1.00 87.69 201 MET A CA 1
ATOM 1579 C C . MET A 1 201 ? 11.997 20.976 16.554 1.00 87.69 201 MET A C 1
ATOM 1581 O O . MET A 1 201 ? 12.908 20.883 15.729 1.00 87.69 201 MET A O 1
ATOM 1585 N N . ALA A 1 202 ? 12.164 20.634 17.836 1.00 89.31 202 ALA A N 1
ATOM 1586 C CA . ALA A 1 202 ? 13.440 20.131 18.337 1.00 89.31 202 ALA A CA 1
ATOM 1587 C C . ALA A 1 202 ? 13.747 18.732 17.773 1.00 89.31 202 ALA A C 1
ATOM 1589 O O . ALA A 1 202 ? 14.864 18.473 17.311 1.00 89.31 202 ALA A O 1
ATOM 1590 N N . LYS A 1 203 ? 12.750 17.838 17.709 1.00 88.00 203 LYS A N 1
ATOM 1591 C CA . LYS A 1 203 ? 12.895 16.519 17.057 1.00 88.00 203 LYS A CA 1
ATOM 1592 C C . LYS A 1 203 ? 13.200 16.631 15.564 1.00 88.00 203 LYS A C 1
ATOM 1594 O O . LYS A 1 203 ? 14.045 15.913 15.046 1.00 88.00 203 LYS A O 1
ATOM 1599 N N . LEU A 1 204 ? 12.537 17.545 14.868 1.00 89.69 204 LEU A N 1
ATOM 1600 C CA . LEU A 1 204 ? 12.701 17.734 13.429 1.00 89.69 204 LEU A CA 1
ATOM 1601 C C . LEU A 1 204 ? 14.093 18.294 13.103 1.00 89.69 204 LEU A C 1
ATOM 1603 O O . LEU A 1 204 ? 14.807 17.747 12.262 1.00 89.69 204 LEU A O 1
ATOM 1607 N N . THR A 1 205 ? 14.516 19.311 13.856 1.00 91.81 205 THR A N 1
ATOM 1608 C CA . THR A 1 205 ? 15.857 19.903 13.764 1.00 91.81 205 THR A CA 1
ATOM 1609 C C . THR A 1 205 ? 16.935 18.859 14.050 1.00 91.81 205 THR A C 1
ATOM 1611 O O . THR A 1 205 ? 17.841 18.672 13.240 1.00 91.81 205 THR A O 1
ATOM 1614 N N . SER A 1 206 ? 16.816 18.116 15.155 1.00 91.06 206 SER A N 1
ATOM 1615 C CA . SER A 1 206 ? 17.796 17.084 15.517 1.00 91.06 206 SER A CA 1
ATOM 1616 C C . SER A 1 206 ? 17.897 15.965 14.476 1.00 91.06 206 SER A C 1
ATOM 1618 O O . SER A 1 206 ? 19.010 15.555 14.162 1.00 91.06 206 SER A O 1
ATOM 1620 N N . MET A 1 207 ? 16.790 15.518 13.870 1.00 92.94 207 MET A N 1
ATOM 1621 C CA . MET A 1 207 ? 16.840 14.540 12.772 1.00 92.94 207 MET A CA 1
ATOM 1622 C C . MET A 1 207 ? 17.600 15.066 11.549 1.00 92.94 207 MET A C 1
ATOM 1624 O O . MET A 1 207 ? 18.403 14.329 10.978 1.00 92.94 207 MET A O 1
ATOM 1628 N N . HIS A 1 208 ? 17.379 16.324 11.150 1.00 94.44 208 HIS A N 1
ATOM 1629 C CA . HIS A 1 208 ? 18.093 16.911 10.013 1.00 94.44 208 HIS A CA 1
ATOM 1630 C C . HIS A 1 208 ? 19.591 17.042 10.279 1.00 94.44 208 HIS A C 1
ATOM 1632 O O . HIS A 1 208 ? 20.391 16.622 9.442 1.00 94.44 208 HIS A O 1
ATOM 1638 N N . PHE A 1 209 ? 19.975 17.561 11.449 1.00 95.81 209 PHE A N 1
ATOM 1639 C CA . PHE A 1 209 ? 21.384 17.652 11.834 1.00 95.81 209 PHE A CA 1
ATOM 1640 C C . PHE A 1 209 ? 22.033 16.274 11.957 1.00 95.81 209 PHE A C 1
ATOM 1642 O O . PHE A 1 209 ? 23.184 16.112 11.565 1.00 95.81 209 PHE A O 1
ATOM 1649 N N . TYR A 1 210 ? 21.296 15.268 12.434 1.00 95.62 210 TYR A N 1
ATOM 1650 C CA . TYR A 1 210 ? 21.798 13.900 12.509 1.00 95.62 210 TYR A CA 1
ATOM 1651 C C . TYR A 1 210 ? 22.055 13.304 11.121 1.00 95.62 210 TYR A C 1
ATOM 1653 O O . TYR A 1 210 ? 23.131 12.768 10.868 1.00 95.62 210 TYR A O 1
ATOM 1661 N N . ALA A 1 211 ? 21.100 13.445 10.197 1.00 94.12 211 ALA A N 1
ATOM 1662 C CA . ALA A 1 211 ? 21.253 12.992 8.817 1.00 94.12 211 ALA A CA 1
ATOM 1663 C C . ALA A 1 211 ? 22.422 13.692 8.103 1.00 94.12 211 ALA A C 1
ATOM 1665 O O . ALA A 1 211 ? 23.216 13.037 7.427 1.00 94.12 211 ALA A O 1
ATOM 1666 N N . TRP A 1 212 ? 22.562 15.006 8.298 1.00 95.19 212 TRP A N 1
ATOM 1667 C CA . TRP A 1 212 ? 23.682 15.781 7.766 1.00 95.19 212 TRP A CA 1
ATOM 1668 C C . TRP A 1 212 ? 25.026 15.348 8.365 1.00 95.19 212 TRP A C 1
ATOM 1670 O O . TRP A 1 212 ? 25.964 15.081 7.619 1.00 95.19 212 TRP A O 1
ATOM 1680 N N . GLY A 1 213 ? 25.107 15.191 9.690 1.00 95.31 213 GLY A N 1
ATOM 1681 C CA . GLY A 1 213 ? 26.318 14.734 10.379 1.00 95.31 213 GLY A CA 1
ATOM 1682 C C . GLY A 1 213 ? 26.754 13.321 9.978 1.00 95.31 213 GLY A C 1
ATOM 1683 O O . GLY A 1 213 ? 27.933 12.993 10.059 1.00 95.31 213 GLY A O 1
ATOM 1684 N N . LYS A 1 214 ? 25.821 12.496 9.488 1.00 93.12 214 LYS A N 1
ATOM 1685 C CA . LYS A 1 214 ? 26.087 11.170 8.907 1.00 93.12 214 LYS A CA 1
ATOM 1686 C C . LYS A 1 214 ? 26.515 11.207 7.434 1.00 93.12 214 LYS A C 1
ATOM 1688 O O . LYS A 1 214 ? 26.743 10.154 6.848 1.00 93.12 214 LYS A O 1
ATOM 1693 N N . GLY A 1 215 ? 26.619 12.390 6.828 1.00 91.12 215 GLY A N 1
ATOM 1694 C CA . GLY A 1 215 ? 27.052 12.561 5.441 1.00 91.12 215 GLY A CA 1
ATOM 1695 C C . GLY A 1 215 ? 25.992 12.193 4.401 1.00 91.12 215 GLY A C 1
ATOM 1696 O O . GLY A 1 215 ? 26.328 11.957 3.239 1.00 91.12 215 GLY A O 1
ATOM 1697 N N . LEU A 1 216 ? 24.709 12.129 4.780 1.00 89.56 216 LEU A N 1
ATOM 1698 C CA . LEU A 1 216 ? 23.647 11.838 3.821 1.00 89.56 216 LEU A CA 1
ATOM 1699 C C . LEU A 1 216 ? 23.463 12.987 2.830 1.00 89.56 216 LEU A C 1
ATOM 1701 O O . LEU A 1 216 ? 23.143 14.112 3.206 1.00 89.56 216 LEU A O 1
ATOM 1705 N N . LYS A 1 217 ? 23.555 12.661 1.539 1.00 87.25 217 LYS A N 1
ATOM 1706 C CA . LYS A 1 217 ? 23.293 13.595 0.434 1.00 87.25 217 LYS A CA 1
ATOM 1707 C C . LYS A 1 217 ? 21.825 14.045 0.385 1.00 87.25 217 LYS A C 1
ATOM 1709 O O . LYS A 1 217 ? 21.537 15.189 0.052 1.00 87.25 217 LYS A O 1
ATOM 1714 N N . THR A 1 218 ? 20.889 13.172 0.767 1.00 89.75 218 THR A N 1
ATOM 1715 C CA . THR A 1 218 ? 19.474 13.513 0.992 1.00 89.75 218 THR A CA 1
ATOM 1716 C C . THR A 1 218 ? 19.103 13.188 2.433 1.00 89.75 218 THR A C 1
ATOM 1718 O O . THR A 1 218 ? 18.900 12.027 2.782 1.00 89.75 218 THR A O 1
ATOM 1721 N N . GLY A 1 219 ? 19.005 14.223 3.271 1.00 86.12 219 GLY A N 1
ATOM 1722 C CA . GLY A 1 219 ? 18.664 14.062 4.687 1.00 86.12 219 GLY A CA 1
ATOM 1723 C C . GLY A 1 219 ? 17.172 13.843 4.962 1.00 86.12 219 GLY A C 1
ATOM 1724 O O . GLY A 1 219 ? 16.821 13.250 5.976 1.00 86.12 219 GLY A O 1
ATOM 1725 N N . CYS A 1 220 ? 16.287 14.306 4.075 1.00 90.19 220 CYS A N 1
ATOM 1726 C CA . CYS A 1 220 ? 14.844 14.070 4.141 1.00 90.19 220 CYS A CA 1
ATOM 1727 C C . CYS A 1 220 ? 14.217 14.336 2.767 1.00 90.19 220 CYS A C 1
ATOM 1729 O O . CYS A 1 220 ? 14.552 15.329 2.125 1.00 90.19 220 CYS A O 1
ATOM 1731 N N . TYR A 1 221 ? 13.313 13.461 2.330 1.00 89.19 221 TYR A N 1
ATOM 1732 C CA . TYR A 1 221 ? 12.498 13.645 1.134 1.00 89.19 221 TYR A CA 1
ATOM 1733 C C . TYR A 1 221 ? 11.092 14.121 1.512 1.00 89.19 221 TYR A C 1
ATOM 1735 O O . TYR A 1 221 ? 10.799 15.307 1.400 1.00 89.19 221 TYR A O 1
ATOM 1743 N N . TYR A 1 222 ? 10.248 13.225 2.033 1.00 88.12 222 TYR A N 1
ATOM 1744 C CA . TYR A 1 222 ? 9.015 13.611 2.714 1.00 88.12 222 TYR A CA 1
ATOM 1745 C C . TYR A 1 222 ? 9.126 13.394 4.214 1.00 88.12 222 TYR A C 1
ATOM 1747 O O . TYR A 1 222 ? 9.519 12.318 4.674 1.00 88.12 222 TYR A O 1
ATOM 1755 N N . LEU A 1 223 ? 8.658 14.389 4.963 1.00 87.88 223 LEU A N 1
ATOM 1756 C CA . LEU A 1 223 ? 8.284 14.212 6.353 1.00 87.88 223 LEU A CA 1
ATOM 1757 C C . LEU A 1 223 ? 6.806 13.830 6.426 1.00 87.88 223 LEU A C 1
ATOM 1759 O O . LEU A 1 223 ? 5.936 14.602 6.023 1.00 87.88 223 LEU A O 1
ATOM 1763 N N . ARG A 1 224 ? 6.513 12.646 6.960 1.00 87.06 224 ARG A N 1
ATOM 1764 C CA . ARG A 1 224 ? 5.139 12.208 7.211 1.00 87.06 224 ARG A CA 1
ATOM 1765 C C . ARG A 1 224 ? 4.800 12.350 8.683 1.00 87.06 224 ARG A C 1
ATOM 1767 O O . ARG A 1 224 ? 5.531 11.863 9.545 1.00 87.06 224 ARG A O 1
ATOM 1774 N N . THR A 1 225 ? 3.669 12.986 8.957 1.00 86.19 225 THR A N 1
ATOM 1775 C CA . THR A 1 225 ? 3.156 13.191 10.312 1.00 86.19 225 THR A CA 1
ATOM 1776 C C . THR A 1 225 ? 1.817 12.490 10.504 1.00 86.19 225 THR A C 1
ATOM 1778 O O . THR A 1 225 ? 1.140 12.139 9.533 1.00 86.19 225 THR A O 1
ATOM 1781 N N . ARG A 1 226 ? 1.445 12.243 11.763 1.00 75.44 226 ARG A N 1
ATOM 1782 C CA . ARG A 1 226 ? 0.127 11.723 12.142 1.00 75.44 226 ARG A CA 1
ATOM 1783 C C . ARG A 1 226 ? -0.542 12.734 13.084 1.00 75.44 226 ARG A C 1
ATOM 1785 O O . ARG A 1 226 ? 0.156 13.370 13.864 1.00 75.44 226 ARG A O 1
ATOM 1792 N N . PRO A 1 227 ? -1.865 12.938 13.029 1.00 66.19 227 PRO A N 1
ATOM 1793 C CA . PRO A 1 227 ? -2.543 13.730 14.051 1.00 66.19 227 PRO A CA 1
ATOM 1794 C C . PRO A 1 227 ? -2.406 13.071 15.436 1.00 66.19 227 PRO A C 1
ATOM 1796 O O . PRO A 1 227 ? -2.452 11.844 15.553 1.00 66.19 227 PRO A O 1
ATOM 1799 N N . ALA A 1 228 ? -2.224 13.896 16.475 1.00 53.72 228 ALA A N 1
ATOM 1800 C CA . ALA A 1 228 ? -2.058 13.457 17.866 1.00 53.72 228 ALA A CA 1
ATOM 1801 C C . ALA A 1 228 ? -3.351 12.887 18.475 1.00 53.72 228 ALA A C 1
ATOM 1803 O O . ALA A 1 228 ? -3.300 12.078 19.398 1.00 53.72 228 ALA A O 1
ATOM 1804 N N . VAL A 1 229 ? -4.501 13.299 17.939 1.00 47.69 229 VAL A N 1
ATOM 1805 C CA . VAL A 1 229 ? -5.825 12.837 18.352 1.00 47.69 229 VAL A CA 1
ATOM 1806 C C . VAL A 1 229 ? -6.436 12.048 17.209 1.00 47.69 229 VAL A C 1
ATOM 1808 O O . VAL A 1 229 ? -6.545 12.534 16.081 1.00 47.69 229 VAL A O 1
ATOM 1811 N N . ASP A 1 230 ? -6.816 10.813 17.504 1.00 48.44 230 ASP A N 1
ATOM 1812 C CA . ASP A 1 230 ? -7.506 9.970 16.548 1.00 48.44 230 ASP A CA 1
ATOM 1813 C C . ASP A 1 230 ? -8.962 10.411 16.419 1.00 48.44 230 ASP A C 1
ATOM 1815 O O . ASP A 1 230 ? -9.676 10.532 17.413 1.00 48.44 230 ASP A O 1
ATOM 1819 N N . ALA A 1 231 ? -9.424 10.608 15.183 1.00 37.88 231 ALA A N 1
ATOM 1820 C CA . ALA A 1 231 ? -10.853 10.678 14.917 1.00 37.88 231 ALA A CA 1
ATOM 1821 C C . ALA A 1 231 ? -11.495 9.378 15.424 1.00 37.88 231 ALA A C 1
ATOM 1823 O O . ALA A 1 231 ? -11.051 8.289 15.045 1.00 37.88 231 ALA A O 1
ATOM 1824 N N . ILE A 1 232 ? -12.499 9.499 16.296 1.00 38.38 232 ILE A N 1
ATOM 1825 C CA . ILE A 1 232 ? -13.233 8.372 16.883 1.00 38.38 232 ILE A CA 1
ATOM 1826 C C . ILE A 1 232 ? -13.675 7.440 15.745 1.00 38.38 232 ILE A C 1
ATOM 1828 O O . ILE A 1 232 ? -14.296 7.882 14.781 1.00 38.38 232 ILE A O 1
ATOM 1832 N N . LYS A 1 233 ? -13.291 6.160 15.824 1.00 43.69 233 LYS A N 1
ATOM 1833 C CA . LYS A 1 233 ? -13.633 5.130 14.835 1.00 43.69 233 LYS A CA 1
ATOM 1834 C C . LYS A 1 233 ? -14.635 4.163 15.449 1.00 43.69 233 LYS A C 1
ATOM 1836 O O . LYS A 1 233 ? -14.324 3.520 16.448 1.00 43.69 233 LYS A O 1
ATOM 1841 N N . PHE A 1 234 ? -15.786 3.997 14.810 1.00 37.44 234 PHE A N 1
ATOM 1842 C CA . PHE A 1 234 ? -16.736 2.950 15.167 1.00 37.44 234 PHE A CA 1
ATOM 1843 C C . PHE A 1 234 ? -16.167 1.591 14.740 1.00 37.44 234 PHE A C 1
ATOM 1845 O O . PHE A 1 234 ? -15.922 1.333 13.559 1.00 37.44 234 PHE A O 1
ATOM 1852 N N . THR A 1 235 ? -15.892 0.735 15.721 1.00 36.59 235 THR A N 1
ATOM 1853 C CA . THR A 1 235 ? -15.709 -0.704 15.510 1.00 36.59 235 THR A CA 1
ATOM 1854 C C . THR A 1 235 ? -17.042 -1.383 15.812 1.00 36.59 235 THR A C 1
ATOM 1856 O O . THR A 1 235 ? -17.769 -0.962 16.711 1.00 36.59 235 THR A O 1
ATOM 1859 N N . VAL A 1 236 ? -17.410 -2.379 15.006 1.00 43.22 236 VAL A N 1
ATOM 1860 C CA . VAL A 1 236 ? -18.619 -3.181 15.233 1.00 43.22 236 VAL A CA 1
ATOM 1861 C C . VAL A 1 236 ? -18.406 -4.009 16.509 1.00 43.22 236 VAL A C 1
ATOM 1863 O O . VAL A 1 236 ? -17.351 -4.617 16.670 1.00 43.22 236 VAL A O 1
ATOM 1866 N N . GLU A 1 237 ? -19.416 -3.996 17.385 1.00 45.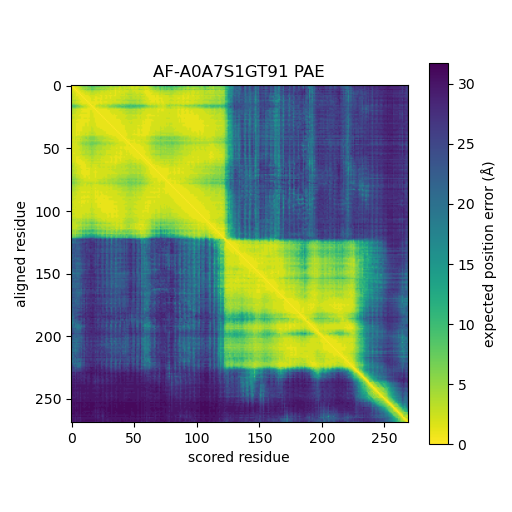12 237 GLU A N 1
ATOM 1867 C CA . GLU A 1 237 ? -19.472 -4.516 18.769 1.00 45.12 237 GLU A CA 1
ATOM 1868 C C . GLU A 1 237 ? -18.866 -3.622 19.865 1.00 45.12 237 GLU A C 1
ATOM 1870 O O . GLU A 1 237 ? -17.829 -3.898 20.467 1.00 45.12 237 GLU A O 1
ATOM 1875 N N . HIS A 1 238 ? -19.617 -2.573 20.208 1.00 46.62 238 HIS A N 1
ATOM 1876 C CA . HIS A 1 238 ? -19.329 -1.662 21.317 1.00 46.62 238 HIS A CA 1
ATOM 1877 C C . HIS A 1 238 ? -19.373 -2.332 22.708 1.00 46.62 238 HIS A C 1
ATOM 1879 O O . HIS A 1 238 ? -18.797 -1.797 23.655 1.00 46.62 238 HIS A O 1
ATOM 1885 N N . SER A 1 239 ? -20.027 -3.491 22.843 1.00 38.94 239 SER A N 1
ATOM 1886 C CA . SER A 1 239 ? -20.304 -4.137 24.134 1.00 38.94 239 SER A CA 1
ATOM 1887 C C . SER A 1 239 ? -19.092 -4.833 24.762 1.00 38.94 239 SER A C 1
ATOM 1889 O O . SER A 1 239 ? -18.955 -4.814 25.977 1.00 38.94 239 SER A O 1
ATOM 1891 N N . LYS A 1 240 ? -18.161 -5.379 23.968 1.00 42.53 240 LYS A N 1
ATOM 1892 C CA . LYS A 1 240 ? -16.997 -6.132 24.492 1.00 42.53 240 LYS A CA 1
ATOM 1893 C C . LYS A 1 240 ? -15.772 -5.268 24.816 1.00 42.53 240 LYS A C 1
ATOM 1895 O O . LYS A 1 240 ? -14.793 -5.760 25.366 1.00 42.53 240 LYS A O 1
ATOM 1900 N N . LEU A 1 241 ? -15.793 -3.984 24.453 1.00 42.25 241 LEU A N 1
ATOM 1901 C CA . LEU A 1 241 ? -14.683 -3.049 24.693 1.00 42.25 241 LEU A CA 1
ATOM 1902 C C . LEU A 1 241 ? -14.782 -2.332 26.048 1.00 42.25 241 LEU A C 1
ATOM 1904 O O . LEU A 1 241 ? -13.768 -1.841 26.544 1.00 42.25 241 LEU A O 1
ATOM 1908 N N . VAL A 1 242 ? -15.979 -2.278 26.641 1.00 47.62 242 VAL A N 1
ATOM 1909 C CA . VAL A 1 242 ? -16.215 -1.626 27.940 1.00 47.62 242 VAL A CA 1
ATOM 1910 C C . VAL A 1 242 ? -15.532 -2.411 29.065 1.00 47.62 242 VAL A C 1
ATOM 1912 O O . VAL A 1 242 ? -14.774 -1.822 29.831 1.00 47.62 242 VAL A O 1
ATOM 1915 N N . GLU A 1 243 ? -15.637 -3.744 29.056 1.00 40.69 243 GLU A N 1
ATOM 1916 C CA . GLU A 1 243 ? -14.990 -4.621 30.049 1.00 40.69 243 GLU A CA 1
ATOM 1917 C C . GLU A 1 243 ? -13.454 -4.483 30.064 1.00 40.69 243 GLU A C 1
ATOM 1919 O O . GLU A 1 243 ? -12.818 -4.519 31.116 1.00 40.69 243 GLU A O 1
ATOM 1924 N N . VAL A 1 244 ? -12.831 -4.252 28.900 1.00 50.44 244 VAL A N 1
ATOM 1925 C CA . VAL A 1 244 ? -11.366 -4.098 28.780 1.00 50.44 244 VAL A CA 1
ATOM 1926 C C . VAL A 1 244 ? -10.886 -2.742 29.316 1.00 50.44 244 VAL A C 1
ATOM 1928 O O . VAL A 1 244 ? -9.755 -2.626 29.795 1.00 50.44 244 VAL A O 1
ATOM 1931 N N . LYS A 1 245 ? -11.728 -1.703 29.243 1.00 42.50 245 LYS A N 1
ATOM 1932 C CA . LYS A 1 245 ? -11.419 -0.381 29.808 1.00 42.50 245 LYS A CA 1
ATOM 1933 C C . LYS A 1 245 ? -11.558 -0.368 31.328 1.00 42.50 245 LYS A C 1
ATOM 1935 O O . LYS A 1 245 ? -10.687 0.191 31.988 1.00 42.50 245 LYS A O 1
ATOM 1940 N N . GLU A 1 246 ? -12.587 -1.015 31.867 1.00 42.28 246 GLU A N 1
ATOM 1941 C CA . GLU A 1 246 ? -12.827 -1.077 33.315 1.00 42.28 246 GLU A CA 1
ATOM 1942 C C . GLU A 1 246 ? -11.750 -1.894 34.045 1.00 42.28 246 GLU A C 1
ATOM 1944 O O . GLU A 1 246 ? -11.258 -1.476 35.097 1.00 42.28 246 GLU A O 1
ATOM 1949 N N . ALA A 1 247 ? -11.267 -2.980 33.429 1.00 44.12 247 ALA A N 1
ATOM 1950 C CA . ALA A 1 247 ? -10.141 -3.756 33.951 1.00 44.12 247 ALA A CA 1
ATOM 1951 C C . ALA A 1 247 ? -8.821 -2.956 34.004 1.00 44.12 247 ALA A C 1
ATOM 1953 O O . ALA A 1 247 ? -8.001 -3.176 34.892 1.00 44.12 247 ALA A O 1
ATOM 1954 N N . ARG A 1 248 ? -8.614 -1.999 33.083 1.00 48.47 248 ARG A N 1
ATOM 1955 C CA . ARG A 1 248 ? -7.425 -1.123 33.055 1.00 48.47 248 ARG A CA 1
ATOM 1956 C C . ARG A 1 248 ? -7.475 0.005 34.086 1.00 48.47 248 ARG A C 1
ATOM 1958 O O . ARG A 1 248 ? -6.421 0.436 34.540 1.00 48.47 248 ARG A O 1
ATOM 1965 N N . SER A 1 249 ? -8.662 0.496 34.448 1.00 43.50 249 SER A N 1
ATOM 1966 C CA . SER A 1 249 ? -8.802 1.532 35.482 1.00 43.50 249 SER A CA 1
ATOM 1967 C C . SER A 1 249 ? -8.658 0.988 36.903 1.00 43.50 249 SER A C 1
ATOM 1969 O O . SER A 1 249 ? -8.245 1.727 37.789 1.00 43.50 249 SER A O 1
ATOM 1971 N N . ALA A 1 250 ? -8.952 -0.295 37.125 1.00 43.94 250 ALA A N 1
ATOM 1972 C CA . ALA A 1 250 ? -8.890 -0.905 38.452 1.00 43.94 250 ALA A CA 1
ATOM 1973 C C . ALA A 1 250 ? -7.458 -1.217 38.939 1.00 43.94 250 ALA A C 1
ATOM 1975 O O . ALA A 1 250 ? -7.262 -1.441 40.130 1.00 43.94 250 ALA A O 1
ATOM 1976 N N . SER A 1 251 ? -6.451 -1.224 38.054 1.00 41.09 251 SER A N 1
ATOM 1977 C CA . SER A 1 251 ? -5.074 -1.628 38.391 1.00 41.09 251 SER A CA 1
ATOM 1978 C C . SER A 1 251 ? -4.084 -0.471 38.584 1.00 41.09 251 SER A C 1
ATOM 1980 O O . SER A 1 251 ? -2.888 -0.724 38.710 1.00 41.09 251 SER A O 1
ATOM 1982 N N . ALA A 1 252 ? -4.529 0.788 38.562 1.00 38.19 252 ALA A N 1
ATOM 1983 C CA . ALA A 1 252 ? -3.646 1.951 38.667 1.00 38.19 252 ALA A CA 1
ATOM 1984 C C . ALA A 1 252 ? -3.857 2.696 39.996 1.00 38.19 252 ALA A C 1
ATOM 1986 O O . ALA A 1 252 ? -4.767 3.512 40.125 1.00 38.19 252 ALA A O 1
ATOM 1987 N N . THR A 1 253 ? -3.003 2.440 40.989 1.00 36.03 253 THR A N 1
ATOM 1988 C CA . THR A 1 253 ? -2.855 3.317 42.164 1.00 36.03 253 THR A CA 1
ATOM 1989 C C . THR A 1 253 ? -2.082 4.588 41.789 1.00 36.03 253 THR A C 1
ATOM 1991 O O . THR A 1 253 ? -1.078 4.484 41.080 1.00 36.03 253 THR A O 1
ATOM 1994 N N . PRO A 1 254 ? -2.498 5.782 42.251 1.00 39.28 254 PRO A N 1
ATOM 1995 C CA . PRO A 1 254 ? -1.809 7.027 41.938 1.00 39.28 254 PRO A CA 1
ATOM 1996 C C . PRO A 1 254 ? -0.626 7.236 42.891 1.00 39.28 254 PRO A C 1
ATOM 1998 O O . PRO A 1 254 ? -0.822 7.294 44.103 1.00 39.28 254 PRO A O 1
ATOM 2001 N N . ASP A 1 255 ? 0.583 7.389 42.348 1.00 32.66 255 ASP A N 1
ATOM 2002 C CA . ASP A 1 255 ? 1.722 7.905 43.111 1.00 32.66 255 ASP A CA 1
ATOM 2003 C C . ASP A 1 255 ? 1.914 9.400 42.822 1.00 32.66 255 ASP A C 1
ATOM 2005 O O . ASP A 1 255 ? 1.879 9.858 41.674 1.00 32.66 255 ASP A O 1
ATOM 2009 N N . ALA A 1 256 ? 2.063 10.167 43.895 1.00 37.03 256 ALA A N 1
ATOM 2010 C CA . ALA A 1 256 ? 2.095 11.615 43.918 1.00 37.03 256 ALA A CA 1
ATOM 2011 C C . ALA A 1 256 ? 3.527 12.097 44.169 1.00 37.03 256 ALA A C 1
ATOM 2013 O O . ALA A 1 256 ? 3.966 12.187 45.309 1.00 37.03 256 ALA A O 1
ATOM 2014 N N . SER A 1 257 ? 4.243 12.496 43.115 1.00 30.72 257 SER A N 1
ATOM 2015 C CA . SER A 1 257 ? 5.316 13.495 43.236 1.00 30.72 257 SER A CA 1
ATOM 2016 C C . SER A 1 257 ? 5.702 14.084 41.875 1.00 30.72 257 SER A C 1
ATOM 2018 O O . SER A 1 257 ? 6.537 13.574 41.135 1.00 30.72 257 SER A O 1
ATOM 2020 N N . ALA A 1 258 ? 5.101 15.226 41.544 1.00 37.38 258 ALA A N 1
ATOM 2021 C CA . ALA A 1 258 ? 5.582 16.083 40.471 1.00 37.38 258 ALA A C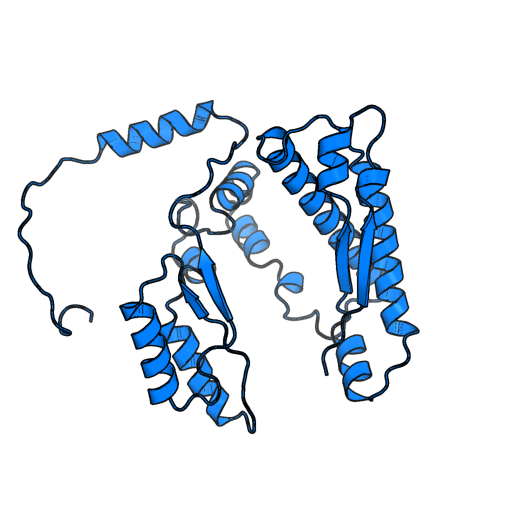A 1
ATOM 2022 C C . ALA A 1 258 ? 6.661 17.029 41.021 1.00 37.38 258 ALA A C 1
ATOM 2024 O O . ALA A 1 258 ? 6.358 1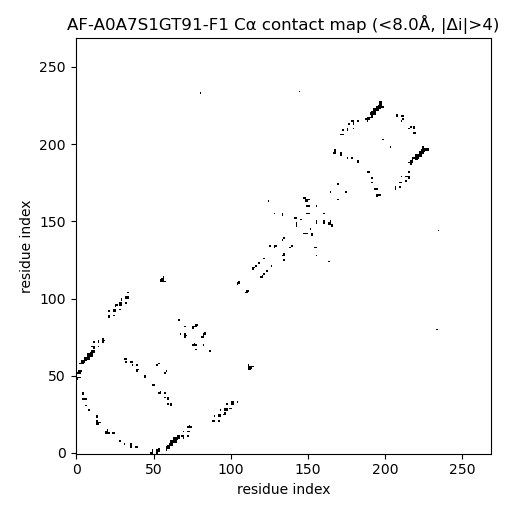7.924 41.811 1.00 37.38 258 ALA A O 1
ATOM 2025 N N . ARG A 1 259 ? 7.908 16.882 40.561 1.00 32.56 259 ARG A N 1
ATOM 2026 C CA . ARG A 1 259 ? 8.873 17.989 40.494 1.00 32.56 259 ARG A CA 1
ATOM 2027 C C . ARG A 1 259 ? 9.626 17.949 39.170 1.00 32.56 259 ARG A C 1
ATOM 2029 O O . ARG A 1 259 ? 10.136 16.916 38.753 1.00 32.56 259 ARG A O 1
ATOM 2036 N N . ALA A 1 260 ? 9.648 19.109 38.522 1.00 43.03 260 ALA A N 1
ATOM 2037 C CA . ALA A 1 260 ? 10.363 19.386 37.291 1.00 43.03 260 ALA A CA 1
ATOM 2038 C C . ALA A 1 260 ? 11.879 19.204 37.471 1.00 43.03 260 ALA A C 1
ATOM 2040 O O . ALA A 1 260 ? 12.447 19.685 38.451 1.00 43.03 260 ALA A O 1
ATOM 2041 N N . ALA A 1 261 ? 12.528 18.576 36.491 1.00 32.72 261 ALA A N 1
ATOM 2042 C CA . ALA A 1 261 ? 13.975 18.610 36.328 1.00 32.72 261 ALA A CA 1
ATOM 2043 C C . ALA A 1 261 ? 14.323 18.603 34.832 1.00 32.72 261 ALA A C 1
ATOM 2045 O O . ALA A 1 261 ? 13.919 17.704 34.093 1.00 32.72 261 ALA A O 1
ATOM 2046 N N . GLN A 1 262 ? 15.066 19.625 34.394 1.00 43.31 262 GLN A N 1
ATOM 2047 C CA . GLN A 1 262 ? 15.832 19.608 33.148 1.00 43.31 262 GLN A CA 1
ATOM 2048 C C . GLN A 1 262 ? 16.708 18.354 33.139 1.00 43.31 262 GLN A C 1
ATOM 2050 O O . GLN A 1 262 ? 17.478 18.147 34.076 1.00 43.31 262 GLN A O 1
ATOM 2055 N N . ARG A 1 263 ? 16.611 17.529 32.094 1.00 35.97 263 ARG A N 1
ATOM 2056 C CA . ARG A 1 263 ? 17.498 16.375 31.924 1.00 35.97 263 ARG A CA 1
ATOM 2057 C C . ARG A 1 263 ? 18.393 16.559 30.712 1.00 35.97 263 ARG A C 1
ATOM 2059 O O . ARG A 1 263 ? 17.927 16.773 29.594 1.00 35.97 263 ARG A O 1
ATOM 2066 N N . SER A 1 264 ? 19.687 16.538 31.014 1.00 32.62 264 SER A N 1
ATOM 2067 C CA . SER A 1 264 ? 20.796 16.557 30.073 1.00 32.62 264 SER A CA 1
ATOM 2068 C C . SER A 1 264 ? 21.053 15.152 29.516 1.00 32.62 264 SER A C 1
ATOM 2070 O O . SER A 1 264 ? 20.451 14.172 29.944 1.00 32.62 264 SER A O 1
ATOM 2072 N N . TRP A 1 265 ? 21.950 15.087 28.540 1.00 37.91 265 TRP A N 1
ATOM 2073 C CA . TRP A 1 265 ? 22.210 13.994 27.602 1.00 37.91 265 TRP A CA 1
ATOM 2074 C C . TRP A 1 265 ? 22.734 12.661 28.191 1.00 37.91 265 TRP A C 1
ATOM 2076 O O . TRP A 1 265 ? 23.137 11.794 27.426 1.00 37.91 265 TRP A O 1
ATOM 2086 N N . SER A 1 266 ? 22.741 12.475 29.512 1.00 33.66 266 SER A N 1
ATOM 2087 C CA . SER A 1 266 ? 23.272 11.279 30.189 1.00 33.66 266 SER A CA 1
ATOM 2088 C C . SER A 1 266 ? 22.247 10.170 30.451 1.00 33.66 266 SER A C 1
ATOM 2090 O O . SER A 1 266 ? 22.637 9.062 30.795 1.00 33.66 266 SER A O 1
ATOM 2092 N N . ASP A 1 267 ? 20.948 10.434 30.300 1.00 35.16 267 ASP A N 1
ATOM 2093 C CA . ASP A 1 267 ? 19.913 9.569 30.894 1.00 35.16 267 ASP A CA 1
ATOM 2094 C C . ASP A 1 267 ? 19.242 8.598 29.890 1.00 35.16 267 ASP A C 1
ATOM 2096 O O . ASP A 1 267 ? 18.099 8.193 30.098 1.00 35.16 267 ASP A O 1
ATOM 2100 N N . LEU A 1 268 ? 19.900 8.253 28.774 1.00 37.78 268 LEU A N 1
ATOM 2101 C CA . LEU A 1 268 ? 19.325 7.414 27.702 1.00 37.78 268 LEU A CA 1
ATOM 2102 C C . LEU A 1 268 ? 20.288 6.350 27.123 1.00 37.78 268 LEU A C 1
ATOM 2104 O O . LEU A 1 268 ? 20.233 6.080 25.920 1.00 37.78 268 LEU A O 1
ATOM 2108 N N . GLU A 1 269 ? 21.144 5.743 27.949 1.00 34.44 269 GLU A N 1
ATOM 2109 C CA . GLU A 1 269 ? 21.771 4.449 27.597 1.00 34.44 269 GLU A CA 1
ATOM 2110 C C . GLU A 1 269 ? 20.752 3.298 27.621 1.00 34.44 269 GLU A C 1
ATOM 2112 O O . GLU A 1 269 ? 19.929 3.243 28.565 1.00 34.44 269 GLU A O 1
#

Mean predicted aligned error: 16.44 Å

Radius of gyration: 23.36 Å; Cα contacts (8 Å, |Δi|>4): 240; chains: 1; bounding box: 60×43×70 Å

Nearest PDB structures (foldseek):
  6l3r-assembly2_E  TM=5.419E-01  e=1.418E-22  Homo sapiens
  5tus-assembly3_A  TM=5.424E-01  e=1.587E-22  Homo sapiens
  2wgh-assembly1_B  TM=5.443E-01  e=8.590E-22  Homo sapiens
  5im3-assembly1_B-2  TM=5.314E-01  e=3.613E-16  Pseudomonas aeruginosa PAO1
  5im3-assembly1_A-2  TM=5.259E-01  e=1.967E-14  Pseudomonas aeruginosa PAO1

pLDDT: mean 78.02, std 18.49, range [30.72, 98.19]